Protein AF-A0A537ZAD9-F1 (afdb_monomer_lite)

pLDDT: mean 92.55, std 9.38, range [49.31, 98.88]

Sequence (320 aa):
MKPHVDVLDGSWRGDIEPTDVPGWFASYRVFMEHYADMAQRAHADILVVGTEYESMTRYSLAWRELIADLRARFSGELTYAANRLQEAEPIDFWNALDFVGVDAYMPLAAHDPNPSVAALVHAWYHRGYVHRLQALARRWRRPILFTEIGYYPRDGTAIEPNKVRWDWPLDARPQARAYEAFYEVFSAKPWVAGVYWWDWPANPPAGSSGDYTPRGEPAQRVIEKWNRPPTLTLGVRQRAGVVVLRGVAKRAGACPALVRIRIERSLRSGWQAVSTPSARLRHGRFQLSVRLSSGRYRASAQLTGGCARVRSGAHVFTRH

Radius of gyration: 25.02 Å; chains: 1; bounding box: 62×44×72 Å

Foldseek 3Di:
DEDEDDDPVRDGLLPDDDPDLVVVLVVLLVVQLVVLLVCQVVVPQEYASYANVQVNLVVLVSSLVSLVSSVVRHVHFYEHEHEDLVSLVPRDNCLSGQASEYQHQDQQDAPFQADALVSSLVSCPVVCVLVSQVVSCVVNVHAYEHAEFFFFQFGNRSHGVPDDDPVTDRHNNSRLSNLLSVCVNPVPPPSHPYYDYPDDDPDDDDADPSDRDCVNGNNVVSVCVRPPPWDKAWDWDDDDQKIKIKIFIDDDDPWWWKKWKWKWFQDPVGTDTDDTDIFTDDPRMTMDIDHDDFGKMWMKIWTDTPNDTYIYDIDIDTDD

Structure (mmCIF, N/CA/C/O backbone):
data_AF-A0A537ZAD9-F1
#
_entry.id   AF-A0A537ZAD9-F1
#
loop_
_atom_site.group_PDB
_atom_site.id
_atom_site.type_symbol
_atom_site.label_atom_id
_atom_site.label_alt_id
_atom_site.label_comp_id
_atom_site.label_asym_id
_atom_site.label_entity_id
_atom_site.label_seq_id
_atom_site.pdbx_PDB_ins_code
_atom_site.Cartn_x
_atom_site.Cartn_y
_atom_site.Cartn_z
_atom_site.occupancy
_atom_site.B_iso_or_equiv
_atom_site.auth_seq_id
_atom_site.auth_comp_id
_atom_site.auth_asym_id
_atom_site.auth_atom_id
_atom_site.pdbx_PDB_model_num
ATOM 1 N N . MET A 1 1 ? 0.196 -12.436 -1.009 1.00 95.75 1 MET A N 1
ATOM 2 C CA . MET A 1 1 ? 1.389 -13.070 -1.605 1.00 95.75 1 MET A CA 1
ATOM 3 C C . MET A 1 1 ? 1.836 -12.224 -2.790 1.00 95.75 1 MET A C 1
ATOM 5 O O . MET A 1 1 ? 0.977 -11.801 -3.553 1.00 95.75 1 MET A O 1
ATOM 9 N N . LYS A 1 2 ? 3.135 -11.933 -2.920 1.00 97.50 2 LYS A N 1
ATOM 10 C CA . LYS A 1 2 ? 3.681 -11.087 -3.996 1.00 97.50 2 LYS A CA 1
ATOM 11 C C . LYS A 1 2 ? 4.898 -11.751 -4.654 1.00 97.50 2 LYS A C 1
ATOM 13 O O . LYS A 1 2 ? 6.027 -11.375 -4.341 1.00 97.50 2 LYS A O 1
ATOM 18 N N . PRO A 1 3 ? 4.686 -12.787 -5.482 1.00 97.31 3 PRO A N 1
ATOM 19 C CA . PRO A 1 3 ? 5.768 -13.351 -6.275 1.00 97.31 3 PRO A CA 1
ATOM 20 C C . PRO A 1 3 ? 6.210 -12.322 -7.326 1.00 97.31 3 PRO A C 1
ATOM 22 O O . PRO A 1 3 ? 5.382 -11.637 -7.922 1.00 97.31 3 PRO A O 1
ATOM 25 N N . HIS A 1 4 ? 7.513 -12.191 -7.536 1.00 94.94 4 HIS A N 1
ATOM 26 C CA . HIS A 1 4 ? 8.086 -11.386 -8.612 1.00 94.94 4 HIS A CA 1
ATOM 27 C C . HIS A 1 4 ? 9.430 -11.983 -9.033 1.00 94.94 4 HIS A C 1
ATOM 29 O O . HIS A 1 4 ? 9.908 -12.942 -8.425 1.00 94.94 4 HIS A O 1
ATOM 35 N N . VAL A 1 5 ? 10.000 -11.438 -10.103 1.00 96.31 5 VAL A N 1
ATOM 36 C CA . VAL A 1 5 ? 11.264 -11.890 -10.685 1.00 96.31 5 VAL A CA 1
ATOM 37 C C . VAL A 1 5 ? 12.217 -10.710 -10.767 1.00 96.31 5 VAL A C 1
ATOM 39 O O . VAL A 1 5 ? 11.785 -9.595 -11.063 1.00 96.31 5 VAL A O 1
ATOM 42 N N . ASP A 1 6 ? 13.491 -10.981 -10.515 1.00 95.75 6 ASP A N 1
ATOM 43 C CA . ASP A 1 6 ? 14.601 -10.063 -10.751 1.00 95.75 6 ASP A CA 1
ATOM 44 C C . ASP A 1 6 ? 15.519 -10.645 -11.825 1.00 95.75 6 ASP A C 1
ATOM 46 O O . ASP A 1 6 ? 15.552 -11.861 -12.048 1.00 95.75 6 ASP A O 1
ATOM 50 N N . VAL A 1 7 ? 16.244 -9.767 -12.515 1.00 95.75 7 VAL A N 1
ATOM 51 C CA . VAL A 1 7 ? 17.134 -10.154 -13.609 1.00 95.75 7 VAL A CA 1
ATOM 52 C C . VAL A 1 7 ? 18.491 -10.561 -13.038 1.00 95.75 7 VAL A C 1
ATOM 54 O O . VAL A 1 7 ? 19.047 -9.887 -12.172 1.00 95.75 7 VAL A O 1
ATOM 57 N N . LEU A 1 8 ? 19.037 -11.686 -13.510 1.00 94.88 8 LEU A N 1
ATOM 58 C CA . LEU A 1 8 ? 20.269 -12.274 -12.965 1.00 94.88 8 LEU A CA 1
ATOM 59 C C . LEU A 1 8 ? 21.507 -11.380 -13.119 1.00 94.88 8 LEU A C 1
ATOM 61 O O . LEU A 1 8 ? 22.451 -11.513 -12.345 1.00 94.88 8 LEU A O 1
ATOM 65 N N . ASP A 1 9 ? 21.513 -10.488 -14.108 1.00 94.25 9 ASP A N 1
ATOM 66 C CA . ASP A 1 9 ? 22.596 -9.528 -14.335 1.00 94.25 9 ASP A CA 1
ATOM 67 C C . ASP A 1 9 ? 22.501 -8.281 -13.436 1.00 94.25 9 ASP A C 1
ATOM 69 O O . ASP A 1 9 ? 23.378 -7.419 -13.480 1.00 94.25 9 ASP A O 1
ATOM 73 N N . GLY A 1 10 ? 21.460 -8.193 -12.601 1.00 93.31 10 GLY A N 1
ATOM 74 C CA . GLY A 1 10 ? 21.217 -7.071 -11.703 1.00 93.31 10 GLY A CA 1
ATOM 75 C C . GLY A 1 10 ? 20.559 -5.861 -12.365 1.00 93.31 10 GLY A C 1
ATOM 76 O O . GLY A 1 10 ? 20.390 -4.841 -11.694 1.00 93.31 10 GLY A O 1
ATOM 77 N N . SER A 1 11 ? 20.175 -5.943 -13.644 1.00 95.38 11 SER A N 1
ATOM 78 C CA . SER A 1 11 ? 19.324 -4.925 -14.262 1.00 95.38 11 SER A CA 1
ATOM 79 C C . SER A 1 11 ? 17.961 -4.859 -13.565 1.00 95.38 11 SER A C 1
ATOM 81 O O . SER A 1 11 ? 17.461 -5.838 -12.997 1.00 95.38 11 SER A O 1
ATOM 83 N N . TRP A 1 12 ? 17.368 -3.666 -13.550 1.00 94.81 12 TRP A N 1
ATOM 84 C CA . TRP A 1 12 ? 16.084 -3.470 -12.893 1.00 94.81 12 TRP A CA 1
ATOM 85 C C . TRP A 1 12 ? 14.976 -4.166 -13.684 1.00 94.81 12 TRP A C 1
ATOM 87 O O . TRP A 1 12 ? 14.896 -4.056 -14.905 1.00 94.81 12 TRP A O 1
ATOM 97 N N . ARG A 1 13 ? 14.077 -4.856 -12.976 1.00 96.31 13 ARG A N 1
ATOM 98 C CA . ARG A 1 13 ? 12.971 -5.613 -13.581 1.00 96.31 13 ARG A CA 1
ATOM 99 C C . ARG A 1 13 ? 12.033 -4.767 -14.457 1.00 96.31 13 ARG A C 1
ATOM 101 O O . ARG A 1 13 ? 11.367 -5.316 -15.331 1.00 96.31 13 ARG A O 1
ATOM 108 N N . GLY A 1 14 ? 11.986 -3.449 -14.248 1.00 96.75 14 GLY A N 1
ATOM 109 C CA . GLY A 1 14 ? 11.218 -2.533 -15.095 1.00 96.75 14 GLY A CA 1
ATOM 110 C C . GLY A 1 14 ? 11.754 -2.407 -16.515 1.00 96.75 14 GLY A C 1
ATOM 111 O O . GLY A 1 14 ? 10.978 -2.130 -17.430 1.00 96.75 14 GLY A O 1
ATOM 112 N N . ASP A 1 15 ? 13.028 -2.735 -16.726 1.00 97.12 15 ASP A N 1
ATOM 113 C CA . ASP A 1 15 ? 13.704 -2.687 -18.023 1.00 97.12 15 ASP A CA 1
ATOM 114 C C . ASP A 1 15 ? 13.691 -4.044 -18.760 1.00 97.12 15 ASP A C 1
ATOM 116 O O . ASP A 1 15 ? 14.368 -4.202 -19.776 1.00 97.12 15 ASP A O 1
ATOM 120 N N . ILE A 1 16 ? 12.934 -5.039 -18.271 1.00 97.12 16 ILE A N 1
ATOM 121 C CA . ILE A 1 16 ? 12.818 -6.359 -18.914 1.00 97.12 16 ILE A CA 1
ATOM 122 C C . ILE A 1 16 ? 12.273 -6.220 -20.343 1.00 97.12 16 ILE A C 1
ATOM 124 O O . ILE A 1 16 ? 11.096 -5.961 -20.560 1.00 97.12 16 ILE A O 1
ATOM 128 N N . GLU A 1 17 ? 13.120 -6.494 -21.330 1.00 96.19 17 GLU A N 1
ATOM 129 C CA . GLU A 1 17 ? 12.774 -6.405 -22.750 1.00 96.19 17 GLU A CA 1
ATOM 130 C C . GLU A 1 17 ? 13.168 -7.715 -23.464 1.00 96.19 17 GLU A C 1
ATOM 132 O O . GLU A 1 17 ? 14.274 -7.836 -23.998 1.00 96.19 17 GLU A O 1
ATOM 137 N N . PRO A 1 18 ? 12.311 -8.755 -23.420 1.00 95.94 18 PRO A N 1
ATOM 138 C CA . PRO A 1 18 ? 12.620 -10.053 -24.004 1.00 95.94 18 PRO A CA 1
ATOM 139 C C . PRO A 1 18 ? 12.539 -10.004 -25.534 1.00 95.94 18 PRO A C 1
ATOM 141 O O . PRO A 1 18 ? 11.634 -9.403 -26.108 1.00 95.94 18 PRO A O 1
ATOM 144 N N . THR A 1 19 ? 13.437 -10.722 -26.209 1.00 96.69 19 THR A N 1
ATOM 145 C CA . THR A 1 19 ? 13.398 -10.879 -27.674 1.00 96.69 19 THR A CA 1
ATOM 146 C C . THR A 1 19 ? 12.200 -11.707 -28.153 1.00 96.69 19 THR A C 1
ATOM 148 O O . THR A 1 19 ? 11.712 -11.492 -29.260 1.00 96.69 19 THR A O 1
ATOM 151 N N . ASP A 1 20 ? 11.707 -12.625 -27.316 1.00 97.94 20 ASP A N 1
ATOM 152 C CA . ASP A 1 20 ? 10.490 -13.417 -27.522 1.00 97.94 20 ASP A CA 1
ATOM 153 C C . ASP A 1 20 ? 9.475 -13.113 -26.409 1.00 97.94 20 ASP A C 1
ATOM 155 O O . ASP A 1 20 ? 9.461 -13.739 -25.346 1.00 97.94 20 ASP A O 1
ATOM 159 N N . VAL A 1 21 ? 8.634 -12.104 -26.643 1.00 98.19 21 VAL A N 1
ATOM 160 C CA . VAL A 1 21 ? 7.598 -11.672 -25.693 1.00 98.19 21 VAL A CA 1
ATOM 161 C C . VAL A 1 21 ? 6.556 -12.773 -25.432 1.00 98.19 21 VAL A C 1
ATOM 163 O O . VAL A 1 21 ? 6.263 -13.020 -24.258 1.00 98.19 21 VAL A O 1
ATOM 166 N N . PRO A 1 22 ? 5.996 -13.469 -26.448 1.00 98.38 22 PRO A N 1
ATOM 167 C CA . PRO A 1 22 ? 5.120 -14.617 -26.205 1.00 98.38 22 PRO A CA 1
ATOM 168 C C . PRO A 1 22 ? 5.774 -15.711 -25.354 1.00 98.38 22 PRO A C 1
ATOM 170 O O . PRO A 1 22 ? 5.153 -16.185 -24.401 1.00 98.38 22 PRO A O 1
ATOM 173 N N . GLY A 1 23 ? 7.026 -16.078 -25.648 1.00 98.56 23 GLY A N 1
ATOM 174 C CA . GLY A 1 23 ? 7.775 -17.062 -24.863 1.00 98.56 23 GLY A CA 1
ATOM 175 C C . GLY A 1 23 ? 7.994 -16.620 -23.416 1.00 98.56 23 GLY A C 1
ATOM 176 O O . GLY A 1 23 ? 7.823 -17.416 -22.487 1.00 98.56 23 GLY A O 1
ATOM 177 N N . TRP A 1 24 ? 8.279 -15.333 -23.200 1.00 98.31 24 TRP A N 1
ATOM 178 C CA . TRP A 1 24 ? 8.382 -14.760 -21.859 1.00 98.31 24 TRP A CA 1
ATOM 179 C C . TRP A 1 24 ? 7.066 -14.885 -21.084 1.00 98.31 24 TRP A C 1
ATOM 181 O O . TRP A 1 24 ? 7.068 -15.406 -19.969 1.00 98.31 24 TRP A O 1
ATOM 191 N N . PHE A 1 25 ? 5.930 -14.491 -21.675 1.00 98.62 25 PHE A N 1
ATOM 192 C CA . PHE A 1 25 ? 4.623 -14.601 -21.012 1.00 98.62 25 PHE A CA 1
ATOM 193 C C . PHE A 1 25 ? 4.203 -16.053 -20.776 1.00 98.62 25 PHE A C 1
ATOM 195 O O . PHE A 1 25 ? 3.589 -16.337 -19.750 1.00 98.62 25 PHE A O 1
ATOM 202 N N . ALA A 1 26 ? 4.546 -16.982 -21.673 1.00 98.62 26 ALA A N 1
ATOM 203 C CA . ALA A 1 26 ? 4.294 -18.407 -21.465 1.00 98.62 26 ALA A CA 1
ATOM 204 C C . ALA A 1 26 ? 5.053 -18.938 -20.237 1.00 98.62 26 ALA A C 1
ATOM 206 O O . ALA A 1 26 ? 4.465 -19.604 -19.385 1.00 98.62 26 ALA A O 1
ATOM 207 N N . SER A 1 27 ? 6.333 -18.580 -20.099 1.00 98.50 27 SER A N 1
ATOM 208 C CA . SER A 1 27 ? 7.143 -18.927 -18.925 1.00 98.50 27 SER A CA 1
ATOM 209 C C . SER A 1 27 ? 6.615 -18.261 -17.646 1.00 98.50 27 SER A C 1
ATOM 211 O O . SER A 1 27 ? 6.416 -18.918 -16.620 1.00 98.50 27 SER A O 1
ATOM 213 N N . TYR A 1 28 ? 6.297 -16.965 -17.721 1.00 98.62 28 TYR A N 1
ATOM 214 C CA . TYR A 1 28 ? 5.767 -16.199 -16.594 1.00 98.62 28 TYR A CA 1
ATOM 215 C C . TYR A 1 28 ? 4.397 -16.714 -16.126 1.00 98.62 28 TYR A C 1
ATOM 217 O O . TYR A 1 28 ? 4.135 -16.762 -14.924 1.00 98.62 28 TYR A O 1
ATOM 225 N N . ARG A 1 29 ? 3.546 -17.183 -17.049 1.00 98.62 29 ARG A N 1
ATOM 226 C CA . ARG A 1 29 ? 2.268 -17.833 -16.727 1.00 98.62 29 ARG A CA 1
ATOM 227 C C . ARG A 1 29 ? 2.477 -19.079 -15.874 1.00 98.62 29 ARG A C 1
ATOM 229 O O . ARG A 1 29 ? 1.865 -19.177 -14.818 1.00 98.62 29 ARG A O 1
ATOM 236 N N . VAL A 1 30 ? 3.380 -19.981 -16.267 1.00 98.62 30 VAL A N 1
ATOM 237 C CA . VAL A 1 30 ? 3.686 -21.198 -15.488 1.00 98.62 30 VAL A CA 1
ATOM 238 C C . VAL A 1 30 ? 4.161 -20.847 -14.074 1.00 98.62 30 VAL A C 1
ATOM 240 O O . VAL A 1 30 ? 3.704 -21.442 -13.095 1.00 98.62 30 VAL A O 1
ATOM 243 N N . PHE A 1 31 ? 5.037 -19.846 -13.951 1.00 98.69 31 PHE A N 1
ATOM 244 C CA . PHE A 1 31 ? 5.486 -19.324 -12.659 1.00 98.69 31 PHE A CA 1
ATOM 245 C C . PHE A 1 31 ? 4.313 -18.805 -11.815 1.00 98.69 31 PHE A C 1
ATOM 247 O O . PHE A 1 31 ? 4.137 -19.218 -10.667 1.00 98.69 31 PHE A O 1
ATOM 254 N N . MET A 1 32 ? 3.474 -17.939 -12.380 1.00 98.81 32 MET A N 1
ATOM 255 C CA . MET A 1 32 ? 2.366 -17.326 -11.650 1.00 98.81 32 MET A CA 1
ATOM 256 C C . MET A 1 32 ? 1.269 -18.323 -11.273 1.00 98.81 32 MET A C 1
ATOM 258 O O . MET A 1 32 ? 0.726 -18.230 -10.174 1.00 98.81 32 MET A O 1
ATOM 262 N N . GLU A 1 33 ? 0.971 -19.303 -12.124 1.00 98.62 33 GLU A N 1
ATOM 263 C CA . GLU A 1 33 ? 0.009 -20.369 -11.833 1.00 98.62 33 GLU A CA 1
ATOM 264 C C . GLU A 1 33 ? 0.431 -21.211 -10.624 1.00 98.62 33 GLU A C 1
ATOM 266 O O . GLU A 1 33 ? -0.393 -21.499 -9.752 1.00 98.62 33 GLU A O 1
ATOM 271 N N . HIS A 1 34 ? 1.723 -21.538 -10.514 1.00 98.56 34 HIS A N 1
ATOM 272 C CA . HIS A 1 34 ? 2.259 -22.227 -9.341 1.00 98.56 34 HIS A CA 1
ATOM 273 C C . HIS A 1 34 ? 2.001 -21.435 -8.048 1.00 98.56 34 HIS A C 1
ATOM 275 O O . HIS A 1 34 ? 1.543 -21.995 -7.043 1.00 98.56 34 HIS A O 1
ATOM 281 N N . TYR A 1 35 ? 2.266 -20.124 -8.067 1.00 98.75 35 TYR A N 1
ATOM 282 C CA . TYR A 1 35 ? 2.035 -19.260 -6.908 1.00 98.75 35 TYR A CA 1
ATOM 283 C C . TYR A 1 35 ? 0.555 -18.973 -6.653 1.00 98.75 35 TYR A C 1
ATOM 285 O O . TYR A 1 35 ? 0.186 -18.800 -5.495 1.00 98.75 35 TYR A O 1
ATOM 293 N N . ALA A 1 36 ? -0.307 -18.987 -7.670 1.00 98.75 36 ALA A N 1
ATOM 294 C CA . ALA A 1 36 ? -1.753 -18.914 -7.480 1.00 98.75 36 ALA A CA 1
ATOM 295 C C . ALA A 1 36 ? -2.281 -20.142 -6.733 1.00 98.75 36 ALA A C 1
ATOM 297 O O . ALA A 1 36 ? -2.984 -19.992 -5.732 1.00 98.75 36 ALA A O 1
ATOM 298 N N . ASP A 1 37 ? -1.861 -21.347 -7.127 1.00 98.62 37 ASP A N 1
ATOM 299 C CA . ASP A 1 37 ? -2.240 -22.569 -6.414 1.00 98.62 37 ASP A CA 1
ATOM 300 C C . ASP A 1 37 ? -1.706 -22.561 -4.972 1.00 98.62 37 ASP A C 1
ATOM 302 O O . ASP A 1 37 ? -2.373 -23.015 -4.038 1.00 98.62 37 ASP A O 1
ATOM 306 N N . MET A 1 38 ? -0.492 -22.038 -4.764 1.00 98.62 38 MET A N 1
ATOM 307 C CA . MET A 1 38 ? 0.081 -21.884 -3.427 1.00 98.62 38 MET A CA 1
ATOM 308 C C . MET A 1 38 ? -0.690 -20.859 -2.590 1.00 98.62 38 MET A C 1
ATOM 310 O O . MET A 1 38 ? -1.005 -21.146 -1.436 1.00 98.62 38 MET A O 1
ATOM 314 N N . ALA A 1 39 ? -1.024 -19.698 -3.157 1.00 98.56 39 ALA A N 1
ATOM 315 C CA . ALA A 1 39 ? -1.819 -18.661 -2.510 1.00 98.56 39 ALA A CA 1
ATOM 316 C C . ALA A 1 39 ? -3.198 -19.195 -2.104 1.00 98.56 39 ALA A C 1
ATOM 318 O O . ALA A 1 39 ? -3.637 -18.948 -0.981 1.00 98.56 39 ALA A O 1
ATOM 319 N N . GLN A 1 40 ? -3.830 -19.997 -2.966 1.00 98.44 40 GLN A N 1
ATOM 320 C CA . GLN A 1 40 ? -5.102 -20.653 -2.677 1.00 98.44 40 GLN A CA 1
ATOM 321 C C . GLN A 1 40 ? -4.986 -21.618 -1.491 1.00 98.44 40 GLN A C 1
ATOM 323 O O . GLN A 1 40 ? -5.772 -21.531 -0.547 1.00 98.44 40 GLN A O 1
ATOM 328 N N . ARG A 1 41 ? -3.991 -22.517 -1.506 1.00 98.44 41 ARG A N 1
ATOM 329 C CA . ARG A 1 41 ? -3.756 -23.475 -0.408 1.00 98.44 41 ARG A CA 1
ATOM 330 C C . ARG A 1 41 ? -3.386 -22.793 0.907 1.00 98.44 41 ARG A C 1
ATOM 332 O O . ARG A 1 41 ? -3.740 -23.288 1.969 1.00 98.44 41 ARG A O 1
ATOM 339 N N . ALA A 1 42 ? -2.666 -21.677 0.834 1.00 98.00 42 ALA A N 1
ATOM 340 C CA . ALA A 1 42 ? -2.261 -20.892 1.994 1.00 98.00 42 ALA A CA 1
ATOM 341 C C . ALA A 1 42 ? -3.359 -19.940 2.496 1.00 98.00 42 ALA A C 1
ATOM 343 O O . ALA A 1 42 ? -3.126 -19.233 3.474 1.00 98.00 42 ALA A O 1
ATOM 344 N N . HIS A 1 43 ? -4.526 -19.902 1.838 1.00 97.25 43 HIS A N 1
ATOM 345 C CA . HIS A 1 43 ? -5.607 -18.958 2.128 1.00 97.25 43 HIS A CA 1
ATOM 346 C C . HIS A 1 43 ? -5.130 -17.499 2.147 1.00 97.25 43 HIS A C 1
ATOM 348 O O . HIS A 1 43 ? -5.515 -16.721 3.016 1.00 97.25 43 HIS A O 1
ATOM 354 N N . ALA A 1 44 ? -4.251 -17.132 1.212 1.00 97.75 44 ALA A N 1
ATOM 355 C CA . ALA A 1 44 ? -3.847 -15.743 1.059 1.00 97.75 44 ALA A CA 1
ATOM 356 C C . ALA A 1 44 ? -5.062 -14.889 0.666 1.00 97.75 44 ALA A C 1
ATOM 358 O O . ALA A 1 44 ? -5.866 -15.309 -0.162 1.00 97.75 44 ALA A O 1
ATOM 359 N N . ASP A 1 45 ? -5.164 -13.680 1.217 1.00 97.44 45 ASP A N 1
ATOM 360 C CA . ASP A 1 45 ? -6.252 -12.759 0.863 1.00 97.44 45 ASP A CA 1
ATOM 361 C C . ASP A 1 45 ? -6.034 -12.125 -0.519 1.00 97.44 45 ASP A C 1
ATOM 363 O O . ASP A 1 45 ? -6.968 -11.994 -1.305 1.00 97.44 45 ASP A O 1
ATOM 367 N N . ILE A 1 46 ? -4.781 -11.759 -0.823 1.00 98.44 46 ILE A N 1
ATOM 368 C CA . ILE A 1 46 ? -4.398 -11.026 -2.037 1.00 98.44 46 ILE A CA 1
ATOM 369 C C . ILE A 1 46 ? -3.223 -11.721 -2.730 1.00 98.44 46 ILE A C 1
ATOM 371 O O . ILE A 1 46 ? -2.247 -12.096 -2.068 1.00 98.44 46 ILE A O 1
ATOM 375 N N . LEU A 1 47 ? -3.270 -11.824 -4.058 1.00 98.81 47 LEU A N 1
ATOM 376 C CA . LEU A 1 47 ? -2.148 -12.188 -4.924 1.00 98.81 47 LEU A CA 1
ATOM 377 C C . LEU A 1 47 ? -1.793 -11.012 -5.846 1.00 98.81 47 LEU A C 1
ATOM 379 O O . LEU A 1 47 ? -2.645 -10.464 -6.544 1.00 98.81 47 LEU A O 1
ATOM 383 N N . VAL A 1 48 ? -0.520 -10.624 -5.851 1.00 98.81 48 VAL A N 1
ATOM 384 C CA . VAL A 1 48 ? 0.007 -9.607 -6.768 1.00 98.81 48 VAL A CA 1
ATOM 385 C C . VAL A 1 48 ? 0.499 -10.302 -8.037 1.00 98.81 48 VAL A C 1
ATOM 387 O O . VAL A 1 48 ? 1.357 -11.177 -7.953 1.00 98.81 48 VAL A O 1
ATOM 390 N N . VAL A 1 49 ? -0.056 -9.937 -9.192 1.00 98.69 49 VAL A N 1
ATOM 391 C CA . VAL A 1 49 ? 0.166 -10.625 -10.475 1.00 98.69 49 VAL A CA 1
ATOM 392 C C . VAL A 1 49 ? 1.438 -10.189 -11.197 1.00 98.69 49 VAL A C 1
ATOM 394 O O . VAL A 1 49 ? 1.855 -10.866 -12.123 1.00 98.69 49 VAL A O 1
ATOM 397 N N . GLY A 1 50 ? 2.025 -9.063 -10.794 1.00 98.50 50 GLY A N 1
ATOM 398 C CA . GLY A 1 50 ? 3.275 -8.522 -11.316 1.00 98.50 50 GLY A CA 1
ATOM 399 C C . GLY A 1 50 ? 3.707 -7.292 -10.521 1.00 98.50 50 GLY A C 1
ATOM 400 O O . GLY A 1 50 ? 2.872 -6.673 -9.857 1.00 98.50 50 GLY A O 1
ATOM 401 N N . THR A 1 51 ? 5.006 -6.995 -10.519 1.00 98.31 51 THR A N 1
ATOM 402 C CA . THR A 1 51 ? 5.608 -5.924 -9.706 1.00 98.31 51 THR A CA 1
ATOM 403 C C . THR A 1 51 ? 6.638 -5.178 -10.549 1.00 98.31 51 THR A C 1
ATOM 405 O O . THR A 1 51 ? 7.639 -5.775 -10.929 1.00 98.31 51 THR A O 1
ATOM 408 N N . GLU A 1 52 ? 6.374 -3.904 -10.839 1.00 97.94 52 GLU A N 1
ATOM 409 C CA . GLU A 1 52 ? 7.262 -2.953 -11.526 1.00 97.94 52 GLU A CA 1
ATOM 410 C C . GLU A 1 52 ? 7.801 -3.392 -12.898 1.00 97.94 52 GLU A C 1
ATOM 412 O O . GLU A 1 52 ? 8.912 -3.024 -13.267 1.00 97.94 52 GLU A O 1
ATOM 417 N N . TYR A 1 53 ? 7.062 -4.177 -13.682 1.00 98.00 53 TYR A N 1
ATOM 418 C CA . TYR A 1 53 ? 7.481 -4.560 -15.035 1.00 98.00 53 TYR A CA 1
ATOM 419 C C . TYR A 1 53 ? 7.138 -3.474 -16.062 1.00 98.00 53 TYR A C 1
ATOM 421 O O . TYR A 1 53 ? 6.424 -3.744 -17.030 1.00 98.00 53 TYR A O 1
ATOM 429 N N . GLU A 1 54 ? 7.623 -2.245 -15.843 1.00 97.75 54 GLU A N 1
ATOM 430 C CA . GLU A 1 54 ? 7.225 -1.039 -16.587 1.00 97.75 54 GLU A CA 1
ATOM 431 C C . GLU A 1 54 ? 7.154 -1.259 -18.102 1.00 97.75 54 GLU A C 1
ATOM 433 O O . GLU A 1 54 ? 6.101 -1.061 -18.716 1.00 97.75 54 GLU A O 1
ATOM 438 N N . SER A 1 55 ? 8.244 -1.737 -18.698 1.00 97.75 55 SER A N 1
ATOM 439 C CA . SER A 1 55 ? 8.346 -2.039 -20.131 1.00 97.75 55 SER A CA 1
ATOM 440 C C . SER A 1 55 ? 7.333 -3.086 -20.611 1.00 97.75 55 SER A C 1
ATOM 442 O O . SER A 1 55 ? 6.838 -2.985 -21.736 1.00 97.75 55 SER A O 1
ATOM 444 N N . MET A 1 56 ? 6.958 -4.048 -19.768 1.00 98.25 56 MET A N 1
ATOM 445 C CA . MET A 1 56 ? 6.061 -5.155 -20.106 1.00 98.25 56 MET A CA 1
ATOM 446 C C . MET A 1 56 ? 4.575 -4.830 -19.913 1.00 98.25 56 MET A C 1
ATOM 448 O O . MET A 1 56 ? 3.719 -5.558 -20.423 1.00 98.25 56 MET A O 1
ATOM 452 N N . THR A 1 57 ? 4.220 -3.742 -19.221 1.00 97.94 57 THR A N 1
ATOM 453 C CA . THR A 1 57 ? 2.807 -3.357 -19.001 1.00 97.94 57 THR A CA 1
ATOM 454 C C . THR A 1 57 ? 2.043 -3.048 -20.287 1.00 97.94 57 THR A C 1
ATOM 456 O O . THR A 1 57 ? 0.823 -3.209 -20.342 1.00 97.94 57 THR A O 1
ATOM 459 N N . ARG A 1 58 ? 2.752 -2.668 -21.357 1.00 97.38 58 ARG A N 1
ATOM 460 C CA . ARG A 1 58 ? 2.169 -2.372 -22.675 1.00 97.38 58 ARG A CA 1
ATOM 461 C C . ARG A 1 58 ? 1.483 -3.575 -23.334 1.00 97.38 58 ARG A C 1
ATOM 463 O O . ARG A 1 58 ? 0.603 -3.392 -24.173 1.00 97.38 58 ARG A O 1
ATOM 470 N N . TYR A 1 59 ? 1.835 -4.802 -22.947 1.00 98.31 59 TYR A N 1
ATOM 471 C CA . TYR A 1 59 ? 1.246 -6.036 -23.481 1.00 98.31 59 TYR A CA 1
ATOM 472 C C . TYR A 1 59 ? -0.078 -6.386 -22.782 1.00 98.31 59 TYR A C 1
ATOM 474 O O . TYR A 1 59 ? -0.241 -7.462 -22.207 1.00 98.31 59 TYR A O 1
ATOM 482 N N . SER A 1 60 ? -1.042 -5.461 -22.829 1.00 98.06 60 SER A N 1
ATOM 483 C CA . SER A 1 60 ? -2.315 -5.538 -22.092 1.00 98.06 60 SER A CA 1
ATOM 484 C C . SER A 1 60 ? -3.081 -6.845 -22.303 1.00 98.06 60 SER A C 1
ATOM 486 O O . SER A 1 60 ? -3.604 -7.416 -21.348 1.00 98.06 60 SER A O 1
ATOM 488 N N . LEU A 1 61 ? -3.132 -7.350 -23.542 1.00 98.50 61 LEU A N 1
ATOM 489 C CA . LEU A 1 61 ? -3.838 -8.595 -23.850 1.00 98.50 61 LEU A CA 1
ATOM 490 C C . LEU A 1 61 ? -3.235 -9.785 -23.088 1.00 98.50 61 LEU A C 1
ATOM 492 O O . LEU A 1 61 ? -3.970 -10.508 -22.423 1.00 98.50 61 LEU A O 1
ATOM 496 N N . ALA A 1 62 ? -1.907 -9.925 -23.107 1.00 98.62 62 ALA A N 1
ATOM 497 C CA . ALA A 1 62 ? -1.211 -11.005 -22.413 1.00 98.62 62 ALA A CA 1
ATOM 498 C C . ALA A 1 62 ? -1.415 -10.926 -20.890 1.00 98.62 62 ALA A C 1
ATOM 500 O O . ALA A 1 62 ? -1.677 -11.941 -20.243 1.00 98.62 62 ALA A O 1
ATOM 501 N N . TRP A 1 63 ? -1.399 -9.715 -20.320 1.00 98.81 63 TRP A N 1
ATOM 502 C CA . TRP A 1 63 ? -1.740 -9.501 -18.910 1.00 98.81 63 TRP A CA 1
ATOM 503 C C . TRP A 1 63 ? -3.177 -9.907 -18.585 1.00 98.81 63 TRP A C 1
ATOM 505 O O . TRP A 1 63 ? -3.412 -10.567 -17.576 1.00 98.81 63 TRP A O 1
ATOM 515 N N . ARG A 1 64 ? -4.151 -9.557 -19.429 1.00 98.88 64 ARG A N 1
ATOM 516 C CA . ARG A 1 64 ? -5.560 -9.937 -19.225 1.00 98.88 64 ARG A CA 1
ATOM 517 C C . ARG A 1 64 ? -5.761 -11.446 -19.293 1.00 98.88 64 ARG A C 1
ATOM 519 O O . ARG A 1 64 ? -6.487 -11.982 -18.461 1.00 98.88 64 ARG A O 1
ATOM 526 N N . GLU A 1 65 ? -5.116 -12.114 -20.243 1.00 98.75 65 GLU A N 1
ATOM 527 C CA . GLU A 1 65 ? -5.140 -13.574 -20.354 1.00 98.75 65 GLU A CA 1
ATOM 528 C C . GLU A 1 65 ? -4.490 -14.240 -19.140 1.00 98.75 65 GLU A C 1
ATOM 530 O O . GLU A 1 65 ? -5.005 -15.232 -18.636 1.00 98.75 65 GLU A O 1
ATOM 535 N N . LEU A 1 66 ? -3.374 -13.703 -18.639 1.00 98.81 66 LEU A N 1
ATOM 536 C CA . LEU A 1 66 ? -2.766 -14.178 -17.397 1.00 98.81 66 LEU A CA 1
ATOM 537 C C . LEU A 1 66 ? -3.723 -14.006 -16.214 1.00 98.81 66 LEU A C 1
ATOM 539 O O . LEU A 1 66 ? -3.981 -14.954 -15.482 1.00 98.81 66 LEU A O 1
ATOM 543 N N . ILE A 1 67 ? -4.291 -12.812 -16.037 1.00 98.88 67 ILE A N 1
ATOM 544 C CA . ILE A 1 67 ? -5.216 -12.518 -14.936 1.00 98.88 67 ILE A CA 1
ATOM 545 C C . ILE A 1 67 ? -6.441 -13.444 -14.982 1.00 98.88 67 ILE A C 1
ATOM 547 O O . ILE A 1 67 ? -6.878 -13.913 -13.931 1.00 98.88 67 ILE A O 1
ATOM 551 N N . ALA A 1 68 ? -6.980 -13.732 -16.170 1.00 98.81 68 ALA A N 1
ATOM 552 C CA . ALA A 1 68 ? -8.099 -14.658 -16.337 1.00 98.81 68 ALA A CA 1
ATOM 553 C C . ALA A 1 68 ? -7.756 -16.077 -15.850 1.00 98.81 68 ALA A C 1
ATOM 555 O O . ALA A 1 68 ? -8.523 -16.654 -15.077 1.00 98.81 68 ALA A O 1
ATOM 556 N N . ASP A 1 69 ? -6.583 -16.597 -16.215 1.00 98.62 69 ASP A N 1
ATOM 557 C CA . ASP A 1 69 ? -6.127 -17.920 -15.772 1.00 98.62 69 ASP A CA 1
ATOM 558 C C . ASP A 1 69 ? -5.882 -17.961 -14.258 1.00 98.62 69 ASP A C 1
ATOM 560 O O . ASP A 1 69 ? -6.279 -18.911 -13.579 1.00 98.62 69 ASP A O 1
ATOM 564 N N . LEU A 1 70 ? -5.307 -16.897 -13.687 1.00 98.81 70 LEU A N 1
ATOM 565 C CA . LEU A 1 70 ? -5.097 -16.807 -12.239 1.00 98.81 70 LEU A CA 1
ATOM 566 C C . LEU A 1 70 ? -6.424 -16.764 -11.467 1.00 98.81 70 LEU A C 1
ATOM 568 O O . LEU A 1 70 ? -6.523 -17.386 -10.410 1.00 98.81 70 LEU A O 1
ATOM 572 N N . ARG A 1 71 ? -7.470 -16.109 -11.992 1.00 98.69 71 ARG A N 1
ATOM 573 C CA . ARG A 1 71 ? -8.817 -16.114 -11.382 1.00 98.69 71 ARG A CA 1
ATOM 574 C C . ARG A 1 71 ? -9.458 -17.497 -11.349 1.00 98.69 71 ARG A C 1
ATOM 576 O O . ARG A 1 71 ? -10.242 -17.768 -10.444 1.00 98.69 71 ARG A O 1
ATOM 583 N N . ALA A 1 72 ? -9.143 -18.369 -12.306 1.00 98.06 72 ALA A N 1
ATOM 584 C CA . ALA A 1 72 ? -9.639 -19.745 -12.302 1.00 98.06 72 ALA A CA 1
ATOM 585 C C . ALA A 1 72 ? -8.984 -20.605 -11.203 1.00 98.06 72 ALA A C 1
ATOM 587 O O . ALA A 1 72 ? -9.555 -21.612 -10.787 1.00 98.06 72 ALA A O 1
ATOM 588 N N . ARG A 1 73 ? -7.799 -20.204 -10.725 1.00 98.38 73 ARG A N 1
ATOM 589 C CA . ARG A 1 73 ? -6.976 -20.950 -9.758 1.00 98.38 73 ARG A CA 1
ATOM 590 C C . ARG A 1 73 ? -7.012 -20.379 -8.339 1.00 98.38 73 ARG A C 1
ATOM 592 O O . ARG A 1 73 ? -6.850 -21.126 -7.376 1.00 98.38 73 ARG A O 1
ATOM 599 N N . PHE A 1 74 ? -7.227 -19.073 -8.199 1.00 98.69 74 PHE A N 1
ATOM 600 C CA . PHE A 1 74 ? -7.203 -18.364 -6.923 1.00 98.69 74 PHE A CA 1
ATOM 601 C C . PHE A 1 74 ? -8.474 -17.532 -6.722 1.00 98.69 74 PHE A C 1
ATOM 603 O O . PHE A 1 74 ? -8.790 -16.645 -7.513 1.00 98.69 74 PHE A O 1
ATOM 610 N N . SER A 1 75 ? -9.193 -17.807 -5.631 1.00 98.19 75 SER A N 1
ATOM 611 C CA . SER A 1 75 ? -10.472 -17.165 -5.306 1.00 98.19 75 SER A CA 1
ATOM 612 C C . SER A 1 75 ? -10.342 -15.846 -4.537 1.00 98.19 75 SER A C 1
ATOM 614 O O . SER A 1 75 ? -11.359 -15.207 -4.270 1.00 98.19 75 SER A O 1
ATOM 616 N N . GLY A 1 76 ? -9.131 -15.479 -4.108 1.00 98.12 76 GLY A N 1
ATOM 617 C CA . GLY A 1 76 ? -8.872 -14.215 -3.421 1.00 98.12 76 GLY A CA 1
ATOM 618 C C . GLY A 1 76 ? -8.759 -13.027 -4.379 1.00 98.12 76 GLY A C 1
ATOM 619 O O . GLY A 1 76 ? -9.069 -13.110 -5.572 1.00 98.12 76 GLY A O 1
ATOM 620 N N . GLU A 1 77 ? -8.312 -11.899 -3.839 1.00 98.69 77 GLU A N 1
ATOM 621 C CA . GLU A 1 77 ? -8.217 -10.651 -4.587 1.00 98.69 77 GLU A CA 1
ATOM 622 C C . GLU A 1 77 ? -6.921 -10.577 -5.409 1.00 98.69 77 GLU A C 1
ATOM 624 O O . GLU A 1 77 ? -5.854 -11.013 -4.972 1.00 98.69 77 GLU A O 1
ATOM 629 N N . LEU A 1 78 ? -6.995 -9.998 -6.605 1.00 98.88 78 LEU A N 1
ATOM 630 C CA . LEU A 1 78 ? -5.851 -9.799 -7.493 1.00 98.88 78 LEU A CA 1
ATOM 631 C C . LEU A 1 78 ? -5.503 -8.316 -7.624 1.00 98.88 78 LEU A C 1
ATOM 633 O O . LEU A 1 78 ? -6.379 -7.463 -7.770 1.00 98.88 78 LEU A O 1
ATOM 637 N N . THR A 1 79 ? -4.209 -8.011 -7.657 1.00 98.88 79 THR A N 1
ATOM 638 C CA . THR A 1 79 ? -3.690 -6.673 -7.985 1.00 98.88 79 THR A CA 1
ATOM 639 C C . THR A 1 79 ? -2.406 -6.769 -8.801 1.00 98.88 79 THR A C 1
ATOM 641 O O . THR A 1 79 ? -1.807 -7.831 -8.885 1.00 98.88 79 THR A O 1
ATOM 644 N N . TYR A 1 80 ? -1.955 -5.654 -9.361 1.00 98.88 80 TYR A N 1
ATOM 645 C CA . TYR A 1 80 ? -0.619 -5.453 -9.923 1.00 98.88 80 TYR A CA 1
ATOM 646 C C . TYR A 1 80 ? 0.065 -4.340 -9.124 1.00 98.88 80 TYR A C 1
ATOM 648 O O . TYR A 1 80 ? -0.632 -3.434 -8.674 1.00 98.88 80 TYR A O 1
ATOM 656 N N . ALA A 1 81 ? 1.374 -4.416 -8.904 1.00 98.81 81 ALA A N 1
ATOM 657 C CA . ALA A 1 81 ? 2.149 -3.416 -8.173 1.00 98.81 81 ALA A CA 1
ATOM 658 C C . ALA A 1 81 ? 2.933 -2.554 -9.170 1.00 98.81 81 ALA A C 1
ATOM 660 O O . ALA A 1 81 ? 3.961 -2.980 -9.686 1.00 98.81 81 ALA A O 1
ATOM 661 N N . ALA A 1 82 ? 2.398 -1.380 -9.512 1.00 98.75 82 ALA A N 1
ATOM 662 C CA . ALA A 1 82 ? 3.028 -0.477 -10.471 1.00 98.75 82 ALA A CA 1
ATOM 663 C C . ALA A 1 82 ? 4.032 0.458 -9.782 1.00 98.75 82 ALA A C 1
ATOM 665 O O . ALA A 1 82 ? 3.688 1.100 -8.786 1.00 98.75 82 ALA A O 1
ATOM 666 N N . ASN A 1 83 ? 5.226 0.600 -10.352 1.00 97.88 83 ASN A N 1
ATOM 667 C CA . ASN A 1 83 ? 6.232 1.585 -9.995 1.00 97.88 83 ASN A CA 1
ATOM 668 C C . ASN A 1 83 ? 5.675 2.995 -10.193 1.00 97.88 83 ASN A C 1
ATOM 670 O O . ASN A 1 83 ? 5.612 3.571 -11.284 1.00 97.88 83 ASN A O 1
ATOM 674 N N . ARG A 1 84 ? 5.292 3.593 -9.071 1.00 97.50 84 ARG A N 1
ATOM 675 C CA . ARG A 1 84 ? 4.763 4.947 -8.987 1.00 97.50 84 ARG A CA 1
ATOM 676 C C . ARG A 1 84 ? 3.576 5.233 -9.921 1.00 97.50 84 ARG A C 1
ATOM 678 O O . ARG A 1 84 ? 2.901 4.360 -10.455 1.00 97.50 84 ARG A O 1
ATOM 685 N N . LEU A 1 85 ? 3.255 6.521 -10.057 1.00 97.56 85 LEU A N 1
ATOM 686 C CA . LEU A 1 85 ? 2.147 6.999 -10.884 1.00 97.56 85 LEU A CA 1
ATOM 687 C C . LEU A 1 85 ? 2.464 6.931 -12.382 1.00 97.56 85 LEU A C 1
ATOM 689 O O . LEU A 1 85 ? 1.542 6.825 -13.180 1.00 97.56 85 LEU A O 1
ATOM 693 N N . GLN A 1 86 ? 3.742 7.015 -12.754 1.00 96.25 86 GLN A N 1
ATOM 694 C CA . GLN A 1 86 ? 4.192 7.008 -14.144 1.00 96.25 86 GLN A CA 1
ATOM 695 C C . GLN A 1 86 ? 3.862 5.684 -14.840 1.00 96.25 86 GLN A C 1
ATOM 697 O O . GLN A 1 86 ? 3.379 5.723 -15.967 1.00 96.25 86 GLN A O 1
ATOM 702 N N . GLU A 1 87 ? 4.043 4.548 -14.161 1.00 98.12 87 GLU A N 1
ATOM 703 C CA . GLU A 1 87 ? 3.606 3.242 -14.665 1.00 98.12 87 GLU A CA 1
ATOM 704 C C . GLU A 1 87 ? 2.103 3.018 -14.441 1.00 98.12 87 GLU A C 1
ATOM 706 O O . GLU A 1 87 ? 1.401 2.525 -15.323 1.00 98.12 87 GLU A O 1
ATOM 711 N N . ALA A 1 88 ? 1.569 3.410 -13.277 1.00 98.56 88 ALA A N 1
ATOM 712 C CA . ALA A 1 88 ? 0.179 3.109 -12.926 1.00 98.56 88 ALA A CA 1
ATOM 713 C C . ALA A 1 88 ? -0.856 3.776 -13.852 1.00 98.56 88 ALA A C 1
ATOM 715 O O . ALA A 1 88 ? -1.938 3.226 -14.076 1.00 98.56 88 ALA A O 1
ATOM 716 N N . GLU A 1 89 ? -0.563 4.975 -14.360 1.00 98.50 89 GLU A N 1
ATOM 717 C CA . GLU A 1 89 ? -1.481 5.762 -15.190 1.00 98.50 89 GLU A CA 1
ATOM 718 C C . GLU A 1 89 ? -1.762 5.210 -16.598 1.00 98.50 89 GLU A C 1
ATOM 720 O O . GLU A 1 89 ? -2.938 5.240 -16.995 1.00 98.50 89 GLU A O 1
ATOM 725 N N . PRO A 1 90 ? -0.759 4.739 -17.366 1.00 98.12 90 PRO A N 1
ATOM 726 C CA . PRO A 1 90 ? -0.981 4.157 -18.687 1.00 98.12 90 PRO A CA 1
ATOM 727 C C . PRO A 1 90 ? -1.534 2.726 -18.666 1.00 98.12 90 PRO A C 1
ATOM 729 O O . PRO A 1 90 ? -2.136 2.329 -19.663 1.00 98.12 90 PRO A O 1
ATOM 732 N N . ILE A 1 91 ? -1.385 1.963 -17.572 1.00 98.62 91 ILE A N 1
ATOM 733 C CA . ILE A 1 91 ? -1.948 0.606 -17.470 1.00 98.62 91 ILE A CA 1
ATOM 734 C C . ILE A 1 91 ? -3.465 0.643 -17.707 1.00 98.62 91 ILE A C 1
ATOM 736 O O . ILE A 1 91 ? -4.208 1.379 -17.051 1.00 98.62 91 ILE A O 1
ATOM 740 N N . ASP A 1 92 ? -3.943 -0.193 -18.627 1.00 97.56 92 ASP A N 1
ATOM 741 C CA . ASP A 1 92 ? -5.346 -0.236 -19.043 1.00 97.56 92 ASP A CA 1
ATOM 742 C C . ASP A 1 92 ? -6.094 -1.504 -18.585 1.00 97.56 92 ASP A C 1
ATOM 744 O O . ASP A 1 92 ? -7.316 -1.594 -18.727 1.00 97.56 92 ASP A O 1
ATOM 748 N N . PHE A 1 93 ? -5.389 -2.481 -18.008 1.00 98.56 93 PHE A N 1
ATOM 749 C CA . PHE A 1 93 ? -5.953 -3.753 -17.545 1.00 98.56 93 PHE A CA 1
ATOM 750 C C . PHE A 1 93 ? -6.422 -3.743 -16.085 1.00 98.56 93 PHE A C 1
ATOM 752 O O . PHE A 1 93 ? -6.885 -4.767 -15.582 1.00 98.56 93 PHE A O 1
ATOM 759 N N . TRP A 1 94 ? -6.411 -2.588 -15.413 1.00 98.75 94 TRP A N 1
ATOM 760 C CA . TRP A 1 94 ? -6.897 -2.438 -14.034 1.00 98.75 94 TRP A CA 1
ATOM 761 C C . TRP A 1 94 ? -8.341 -2.911 -13.823 1.00 98.75 94 TRP A C 1
ATOM 763 O O . TRP A 1 94 ? -8.704 -3.332 -12.728 1.00 98.75 94 TRP A O 1
ATOM 773 N N . ASN A 1 95 ? -9.187 -2.884 -14.858 1.00 98.00 95 ASN A N 1
ATOM 774 C CA . ASN A 1 95 ? -10.561 -3.380 -14.760 1.00 98.00 95 ASN A CA 1
ATOM 775 C C . ASN A 1 95 ? -10.653 -4.900 -14.505 1.00 98.00 95 ASN A C 1
ATOM 777 O O . ASN A 1 95 ? -11.686 -5.344 -13.999 1.00 98.00 95 ASN A O 1
ATOM 781 N N . ALA A 1 96 ? -9.600 -5.669 -14.812 1.00 98.62 96 ALA A N 1
ATOM 782 C CA . ALA A 1 96 ? -9.503 -7.108 -14.537 1.00 98.62 96 ALA A CA 1
ATOM 783 C C . ALA A 1 96 ? -9.019 -7.432 -13.102 1.00 98.62 96 ALA A C 1
ATOM 785 O O . ALA A 1 96 ? -9.079 -8.583 -12.664 1.00 98.62 96 ALA A O 1
ATOM 786 N N . LEU A 1 97 ? -8.574 -6.417 -12.357 1.00 98.88 97 LEU A N 1
ATOM 787 C CA . LEU A 1 97 ? -8.032 -6.521 -11.002 1.00 98.88 97 LEU A CA 1
ATOM 788 C C . LEU A 1 97 ? -9.004 -5.924 -9.973 1.00 98.88 97 LEU A C 1
ATOM 790 O O . LEU A 1 97 ? -9.950 -5.213 -10.329 1.00 98.88 97 LEU A O 1
ATOM 794 N N . ASP A 1 98 ? -8.782 -6.217 -8.692 1.00 98.81 98 ASP A N 1
ATOM 795 C CA . ASP A 1 98 ? -9.607 -5.705 -7.587 1.00 98.81 98 ASP A CA 1
ATOM 796 C C . ASP A 1 98 ? -9.112 -4.353 -7.067 1.00 98.81 98 ASP A C 1
ATOM 798 O O . ASP A 1 98 ? -9.912 -3.531 -6.613 1.00 98.81 98 ASP A O 1
ATOM 802 N N . PHE A 1 99 ? -7.812 -4.090 -7.215 1.00 98.88 99 PHE A N 1
ATOM 803 C CA . PHE A 1 99 ? -7.150 -2.864 -6.783 1.00 98.88 99 PHE A CA 1
ATOM 804 C C . PHE A 1 99 ? -6.326 -2.243 -7.909 1.00 98.88 99 PHE A C 1
ATOM 806 O O . PHE A 1 99 ? -5.829 -2.937 -8.795 1.00 98.88 99 PHE A O 1
ATOM 813 N N . VAL A 1 100 ? -6.140 -0.924 -7.825 1.00 98.88 100 VAL A N 1
ATOM 814 C CA . VAL A 1 100 ? -5.016 -0.250 -8.485 1.00 98.88 100 VAL A CA 1
ATOM 815 C C . VAL A 1 100 ? -3.858 -0.261 -7.493 1.00 98.88 100 VAL A C 1
ATOM 817 O O . VAL A 1 100 ? -3.900 0.467 -6.497 1.00 98.88 100 VAL A O 1
ATOM 820 N N . GLY A 1 101 ? -2.871 -1.126 -7.720 1.00 98.81 101 GLY A N 1
ATOM 821 C CA . GLY A 1 101 ? -1.705 -1.246 -6.850 1.00 98.81 101 GLY A CA 1
ATOM 822 C C . GLY A 1 101 ? -0.586 -0.294 -7.261 1.00 98.81 101 GLY A C 1
ATOM 823 O O . GLY A 1 101 ? -0.273 -0.174 -8.446 1.00 98.81 101 GLY A O 1
ATOM 824 N N . VAL A 1 102 ? -0.013 0.412 -6.288 1.00 98.88 102 VAL A N 1
ATOM 825 C CA . VAL A 1 102 ? 1.037 1.411 -6.521 1.00 98.88 102 VAL A CA 1
ATOM 826 C C . VAL A 1 102 ? 2.162 1.260 -5.506 1.00 98.88 102 VAL A C 1
ATOM 828 O O . VAL A 1 102 ? 1.926 1.348 -4.297 1.00 98.88 102 VAL A O 1
ATOM 831 N N . ASP A 1 103 ? 3.381 1.141 -6.015 1.00 98.62 103 ASP A N 1
ATOM 832 C CA . ASP A 1 103 ? 4.627 1.222 -5.263 1.00 98.62 103 ASP A CA 1
ATOM 833 C C . ASP A 1 103 ? 5.002 2.704 -5.144 1.00 98.62 103 ASP A C 1
ATOM 835 O O . ASP A 1 103 ? 5.461 3.374 -6.076 1.00 98.62 103 ASP A O 1
ATOM 839 N N . ALA A 1 104 ? 4.651 3.289 -4.001 1.00 97.81 104 ALA A N 1
ATOM 840 C CA . ALA A 1 104 ? 4.471 4.724 -3.838 1.00 97.81 104 ALA A CA 1
ATOM 841 C C . ALA A 1 104 ? 5.722 5.478 -3.375 1.00 97.81 104 ALA A C 1
ATOM 843 O O . ALA A 1 104 ? 5.652 6.394 -2.551 1.00 97.81 104 ALA A O 1
ATOM 844 N N . TYR A 1 105 ? 6.869 5.156 -3.969 1.00 97.75 105 TYR A N 1
ATOM 845 C CA . TYR A 1 105 ? 8.134 5.855 -3.743 1.00 97.75 105 TYR 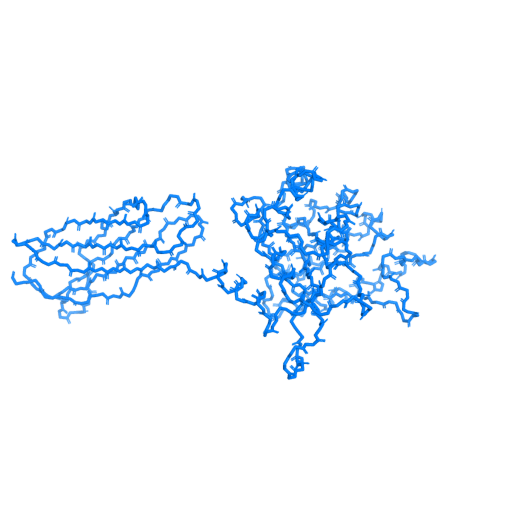A CA 1
ATOM 846 C C . TYR A 1 105 ? 8.219 7.188 -4.505 1.00 97.75 105 TYR A C 1
ATOM 848 O O . TYR A 1 105 ? 9.154 7.439 -5.273 1.00 97.75 105 TYR A O 1
ATOM 856 N N . MET A 1 106 ? 7.229 8.068 -4.323 1.00 97.75 106 MET A N 1
ATOM 857 C CA . MET A 1 106 ? 7.270 9.422 -4.876 1.00 97.75 106 MET A CA 1
ATOM 858 C C . MET A 1 106 ? 8.107 10.363 -3.995 1.00 97.75 106 MET A C 1
ATOM 860 O O . MET A 1 106 ? 7.861 10.435 -2.790 1.00 97.75 106 MET A O 1
ATOM 864 N N . PRO A 1 107 ? 9.025 11.160 -4.573 1.00 97.62 107 PRO A N 1
ATOM 865 C CA . PRO A 1 107 ? 9.723 12.220 -3.851 1.00 97.62 107 PRO A CA 1
ATOM 866 C C . PRO A 1 107 ? 8.766 13.237 -3.223 1.00 97.62 107 PRO A C 1
ATOM 868 O O . PRO A 1 107 ? 7.914 13.813 -3.910 1.00 97.62 107 PRO A O 1
ATOM 871 N N . LEU A 1 108 ? 8.935 13.498 -1.927 1.00 98.31 108 LEU A N 1
ATOM 872 C CA . LEU A 1 108 ? 8.156 14.469 -1.154 1.00 98.31 108 LEU A CA 1
ATOM 873 C C . LEU A 1 108 ? 8.971 15.728 -0.830 1.00 98.31 108 LEU A C 1
ATOM 875 O O . LEU A 1 108 ? 8.408 16.819 -0.756 1.00 98.31 108 LEU A O 1
ATOM 879 N N . ALA A 1 109 ? 10.295 15.623 -0.747 1.00 97.38 109 ALA A N 1
ATOM 880 C CA . ALA A 1 109 ? 11.209 16.746 -0.555 1.00 97.38 109 ALA A CA 1
ATOM 881 C C . ALA A 1 109 ? 12.007 17.049 -1.833 1.00 97.38 109 ALA A C 1
ATOM 883 O O . ALA A 1 109 ? 12.061 16.240 -2.754 1.00 97.38 109 ALA A O 1
ATOM 884 N N . ALA A 1 110 ? 12.561 18.259 -1.917 1.00 93.88 110 ALA A N 1
ATOM 885 C CA . ALA A 1 110 ? 13.479 18.648 -2.993 1.00 93.88 110 ALA A CA 1
ATOM 886 C C . ALA A 1 110 ? 14.920 18.773 -2.482 1.00 93.88 110 ALA A C 1
ATOM 888 O O . ALA A 1 110 ? 15.835 18.238 -3.095 1.00 93.88 110 ALA A O 1
ATOM 889 N N . HIS A 1 111 ? 15.104 19.453 -1.345 1.00 94.06 111 HIS A N 1
ATOM 890 C CA . HIS A 1 111 ? 16.428 19.733 -0.778 1.00 94.06 111 HIS A CA 1
ATOM 891 C C . HIS A 1 111 ? 16.491 19.561 0.740 1.00 94.06 111 HIS A C 1
ATOM 893 O O . HIS A 1 111 ? 17.547 19.226 1.258 1.00 94.06 111 HIS A O 1
ATOM 899 N N . ASP A 1 112 ? 15.383 19.794 1.452 1.00 96.62 112 ASP A N 1
ATOM 900 C CA . ASP A 1 112 ? 15.333 19.625 2.905 1.00 96.62 112 ASP A CA 1
ATOM 901 C C . ASP A 1 112 ? 15.581 18.148 3.268 1.00 96.62 112 ASP A C 1
ATOM 903 O O . ASP A 1 112 ? 14.780 17.293 2.869 1.00 96.62 112 ASP A O 1
ATOM 907 N N . PRO A 1 113 ? 16.671 17.827 3.992 1.00 95.62 113 PRO A N 1
ATOM 908 C CA . PRO A 1 113 ? 16.986 16.454 4.361 1.00 95.62 113 PRO A CA 1
ATOM 909 C C . PRO A 1 113 ? 16.045 15.902 5.440 1.00 95.62 113 PRO A C 1
ATOM 911 O O . PRO A 1 113 ? 15.883 14.688 5.545 1.00 95.62 113 PRO A O 1
ATOM 914 N N . ASN A 1 114 ? 15.394 16.757 6.230 1.00 96.81 114 ASN A N 1
ATOM 915 C CA . ASN A 1 114 ? 14.550 16.323 7.338 1.00 96.81 114 ASN A CA 1
ATOM 916 C C . ASN A 1 114 ? 13.284 17.187 7.448 1.00 96.81 114 ASN A C 1
ATOM 918 O O . ASN A 1 114 ? 13.060 17.851 8.472 1.00 96.81 114 ASN A O 1
ATOM 922 N N . PRO A 1 115 ? 12.419 17.158 6.416 1.00 97.62 115 PRO A N 1
ATOM 923 C CA . PRO A 1 115 ? 11.211 17.965 6.376 1.00 97.62 115 PRO A CA 1
ATOM 924 C C . PRO A 1 115 ? 10.266 17.604 7.520 1.00 97.62 115 PRO A C 1
ATOM 926 O O . PRO A 1 115 ? 10.190 16.463 7.985 1.00 97.62 115 PRO A O 1
ATOM 929 N N . SER A 1 116 ? 9.512 18.597 7.988 1.00 98.56 116 SER A N 1
ATOM 930 C CA . SER A 1 116 ? 8.459 18.373 8.981 1.00 98.56 116 SER A CA 1
ATOM 931 C C . SER A 1 116 ? 7.327 17.502 8.415 1.00 98.56 116 SER A C 1
ATOM 933 O O . SER A 1 116 ? 7.104 17.460 7.205 1.00 98.56 116 SER A O 1
ATOM 935 N N . VAL A 1 117 ? 6.546 16.862 9.296 1.00 98.56 117 VAL A N 1
ATOM 936 C CA . VAL A 1 117 ? 5.333 16.120 8.895 1.00 98.56 117 VAL A CA 1
ATOM 937 C C . VAL A 1 117 ? 4.396 17.013 8.079 1.00 98.56 117 VAL A C 1
ATOM 939 O O . VAL A 1 117 ? 3.948 16.608 7.013 1.00 98.56 117 VAL A O 1
ATOM 942 N N . ALA A 1 118 ? 4.171 18.257 8.513 1.00 98.25 118 ALA A N 1
ATOM 943 C CA . ALA A 1 118 ? 3.313 19.206 7.803 1.00 98.25 118 ALA A CA 1
ATOM 944 C C . ALA A 1 118 ? 3.814 19.509 6.378 1.00 98.25 118 ALA A C 1
ATOM 946 O O . ALA A 1 118 ? 3.010 19.572 5.448 1.00 98.25 118 ALA A O 1
ATOM 947 N N . ALA A 1 119 ? 5.131 19.644 6.187 1.00 98.69 119 ALA A N 1
ATOM 948 C CA . ALA A 1 119 ? 5.723 19.843 4.865 1.00 98.69 119 ALA A CA 1
ATOM 949 C C . ALA A 1 119 ? 5.546 18.607 3.965 1.00 98.69 119 ALA A C 1
ATOM 951 O O . ALA A 1 119 ? 5.199 18.741 2.793 1.00 98.69 119 ALA A O 1
ATOM 952 N N . LEU A 1 120 ? 5.714 17.402 4.515 1.00 98.81 120 LEU A N 1
ATOM 953 C CA . LEU A 1 120 ? 5.510 16.141 3.795 1.00 98.81 120 LEU A CA 1
ATOM 954 C C . LEU A 1 120 ? 4.037 15.916 3.419 1.00 98.81 120 LEU A C 1
ATOM 956 O O . LEU A 1 120 ? 3.738 15.543 2.285 1.00 98.81 120 LEU A O 1
ATOM 960 N N . VAL A 1 121 ? 3.108 16.196 4.339 1.00 98.62 121 VAL A N 1
ATOM 961 C CA . VAL A 1 121 ? 1.660 16.185 4.077 1.00 98.62 121 VAL A CA 1
ATOM 962 C C . VAL A 1 121 ? 1.329 17.172 2.963 1.00 98.62 121 VAL A C 1
ATOM 964 O O . VAL A 1 121 ? 0.653 16.807 2.004 1.00 98.62 121 VAL A O 1
ATOM 967 N N . HIS A 1 122 ? 1.836 18.405 3.046 1.00 98.56 122 HIS A N 1
ATOM 968 C CA . HIS A 1 122 ? 1.648 19.405 2.000 1.00 98.56 122 HIS A CA 1
ATOM 969 C C . HIS A 1 122 ? 2.182 18.916 0.648 1.00 98.56 122 HIS A C 1
ATOM 971 O O . HIS A 1 122 ? 1.482 19.038 -0.355 1.00 98.56 122 HIS A O 1
ATOM 977 N N . ALA A 1 123 ? 3.367 18.301 0.611 1.00 98.69 123 ALA A N 1
ATOM 978 C CA . ALA A 1 123 ? 3.974 17.792 -0.614 1.00 98.69 123 ALA A CA 1
ATOM 979 C C . ALA A 1 123 ? 3.118 16.727 -1.318 1.00 98.69 123 ALA A C 1
ATOM 981 O O . ALA A 1 123 ? 2.970 16.797 -2.538 1.00 98.69 123 ALA A O 1
ATOM 982 N N . TRP A 1 124 ? 2.500 15.798 -0.577 1.00 98.69 124 TRP A N 1
ATOM 983 C CA . TRP A 1 124 ? 1.567 14.809 -1.142 1.00 98.69 124 TRP A CA 1
ATOM 984 C C . TRP A 1 124 ? 0.422 15.457 -1.941 1.00 98.69 124 TRP A C 1
ATOM 986 O O . TRP A 1 124 ? 0.009 14.928 -2.978 1.00 98.69 124 TRP A O 1
ATOM 996 N N . TYR A 1 125 ? -0.086 16.603 -1.477 1.00 98.62 125 TYR A N 1
ATOM 997 C CA . TYR A 1 125 ? -1.136 17.358 -2.166 1.00 98.62 125 TYR A CA 1
ATOM 998 C C . TYR A 1 125 ? -0.579 18.269 -3.262 1.00 98.62 125 TYR A C 1
ATOM 1000 O O . TYR A 1 125 ? -1.037 18.199 -4.399 1.00 98.62 125 TYR A O 1
ATOM 1008 N N . HIS A 1 126 ? 0.409 19.106 -2.937 1.00 98.44 126 HIS A N 1
ATOM 1009 C CA . HIS A 1 126 ? 0.950 20.130 -3.833 1.00 98.44 126 HIS A CA 1
ATOM 1010 C C . HIS A 1 126 ? 1.611 19.529 -5.076 1.00 98.44 126 HIS A C 1
ATOM 1012 O O . HIS A 1 126 ? 1.485 20.069 -6.169 1.00 98.44 126 HIS A O 1
ATOM 1018 N N . ARG A 1 127 ? 2.276 18.375 -4.945 1.00 98.12 127 ARG A N 1
ATOM 1019 C CA . ARG A 1 127 ? 2.861 17.650 -6.088 1.00 98.12 127 ARG A CA 1
ATOM 1020 C C . ARG A 1 127 ? 1.813 16.891 -6.915 1.00 98.12 127 ARG A C 1
ATOM 1022 O O . ARG A 1 127 ? 2.158 16.183 -7.855 1.00 98.12 127 ARG A O 1
ATOM 1029 N N . GLY A 1 128 ? 0.532 17.000 -6.561 1.00 98.38 128 GLY A N 1
ATOM 1030 C CA . GLY A 1 128 ? -0.586 16.413 -7.294 1.00 98.38 128 GLY A CA 1
ATOM 1031 C C . GLY A 1 128 ? -0.781 14.909 -7.088 1.00 98.38 128 GLY A C 1
ATOM 1032 O O . GLY A 1 128 ? -1.716 14.350 -7.660 1.00 98.38 128 GLY A O 1
ATOM 1033 N N . TYR A 1 129 ? 0.036 14.237 -6.270 1.00 98.69 129 TYR A N 1
ATOM 1034 C CA . TYR A 1 129 ? -0.030 12.781 -6.099 1.00 98.69 129 TYR A CA 1
ATOM 1035 C C . TYR A 1 129 ? -1.385 12.320 -5.557 1.00 98.69 129 TYR A C 1
ATOM 1037 O O . TYR A 1 129 ? -1.991 11.413 -6.121 1.00 98.69 129 TYR A O 1
ATOM 1045 N N . VAL A 1 130 ? -1.918 12.984 -4.522 1.00 98.75 130 VAL A N 1
ATOM 1046 C CA . VAL A 1 130 ? -3.245 12.644 -3.972 1.00 98.75 130 VAL A CA 1
ATOM 1047 C C . VAL A 1 130 ? -4.344 12.770 -5.030 1.00 98.75 130 VAL A C 1
ATOM 1049 O O . VAL A 1 130 ? -5.214 11.904 -5.113 1.00 98.75 130 VAL A O 1
ATOM 1052 N N . HIS A 1 131 ? -4.303 13.830 -5.841 1.00 98.62 131 HIS A N 1
ATOM 1053 C CA . HIS A 1 131 ? -5.283 14.056 -6.902 1.00 98.62 131 HIS A CA 1
ATOM 1054 C C . HIS A 1 131 ? -5.195 12.974 -7.987 1.00 98.62 131 HIS A C 1
ATOM 1056 O O . HIS A 1 131 ? -6.216 12.405 -8.368 1.00 98.62 131 HIS A O 1
ATOM 1062 N N . ARG A 1 132 ? -3.981 12.651 -8.444 1.00 98.81 132 ARG A N 1
ATOM 1063 C CA . ARG A 1 132 ? -3.730 11.633 -9.476 1.00 98.81 132 ARG A CA 1
ATOM 1064 C C . ARG A 1 132 ? -4.157 10.236 -9.017 1.00 98.81 132 ARG A C 1
ATOM 1066 O O . ARG A 1 132 ? -4.903 9.566 -9.727 1.00 98.81 132 ARG A O 1
ATOM 1073 N N . LEU A 1 133 ? -3.811 9.846 -7.788 1.00 98.88 133 LEU A N 1
ATOM 1074 C CA . LEU A 1 133 ? -4.263 8.586 -7.183 1.00 98.88 133 LEU A CA 1
ATOM 1075 C C . LEU A 1 133 ? -5.795 8.522 -7.073 1.00 98.88 133 LEU A C 1
ATOM 1077 O O . LEU A 1 133 ? -6.408 7.518 -7.434 1.00 98.88 133 LEU A O 1
ATOM 1081 N N . GLN A 1 134 ? -6.441 9.607 -6.632 1.00 98.69 134 GLN A N 1
ATOM 1082 C CA . GLN A 1 134 ? -7.902 9.666 -6.566 1.00 98.69 134 GLN A CA 1
ATOM 1083 C C . GLN A 1 134 ? -8.549 9.564 -7.956 1.00 98.69 134 GLN A C 1
ATOM 1085 O O . GLN A 1 134 ? -9.598 8.932 -8.102 1.00 98.69 134 GLN A O 1
ATOM 1090 N N . ALA A 1 135 ? -7.951 10.192 -8.970 1.00 98.75 135 ALA A N 1
ATOM 1091 C CA . ALA A 1 135 ? -8.424 10.12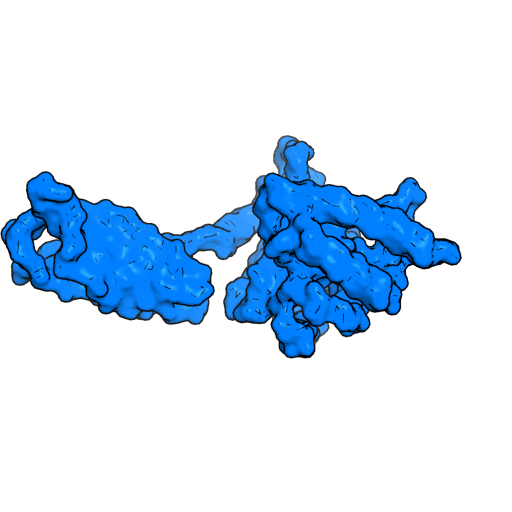7 -10.347 1.00 98.75 135 ALA A CA 1
ATOM 1092 C C . ALA A 1 135 ? -8.329 8.701 -10.905 1.00 98.75 135 ALA A C 1
ATOM 1094 O O . ALA A 1 135 ? -9.299 8.233 -11.501 1.00 98.75 135 ALA A O 1
ATOM 1095 N N . LEU A 1 136 ? -7.233 7.981 -10.640 1.00 98.56 136 LEU A N 1
ATOM 1096 C CA . LEU A 1 136 ? -7.097 6.566 -11.001 1.00 98.56 136 LEU A CA 1
ATOM 1097 C C . LEU A 1 136 ? -8.161 5.701 -10.331 1.00 98.56 136 LEU A C 1
ATOM 1099 O O . LEU A 1 136 ? -8.859 4.952 -11.018 1.00 98.56 136 LEU A O 1
ATOM 1103 N N . ALA A 1 137 ? -8.353 5.874 -9.020 1.00 98.69 137 ALA A N 1
ATOM 1104 C CA . ALA A 1 137 ? -9.361 5.128 -8.275 1.00 98.69 137 ALA A CA 1
ATOM 1105 C C . ALA A 1 137 ? -10.766 5.311 -8.873 1.00 98.69 137 ALA A C 1
ATOM 1107 O O . ALA A 1 137 ? -11.537 4.364 -9.038 1.00 98.69 137 ALA A O 1
ATOM 1108 N N . ARG A 1 138 ? -11.097 6.555 -9.245 1.00 98.62 138 ARG A N 1
ATOM 1109 C CA . ARG A 1 138 ? -12.376 6.910 -9.874 1.00 98.62 138 ARG A CA 1
ATOM 1110 C C . ARG A 1 138 ? -12.505 6.360 -11.291 1.00 98.62 138 ARG A C 1
ATOM 1112 O O . ARG A 1 138 ? -13.556 5.809 -11.609 1.00 98.62 138 ARG A O 1
ATOM 1119 N N . ARG A 1 139 ? -11.467 6.504 -12.123 1.00 98.44 139 ARG A N 1
ATOM 1120 C CA . ARG A 1 139 ? -11.447 6.049 -13.524 1.00 98.44 139 ARG A CA 1
ATOM 1121 C C . ARG A 1 139 ? -11.727 4.555 -13.615 1.00 98.44 139 ARG A C 1
ATOM 1123 O O . ARG A 1 139 ? -12.584 4.142 -14.389 1.00 98.44 139 ARG A O 1
ATOM 1130 N N . TRP A 1 140 ? -11.039 3.769 -12.795 1.00 98.44 140 TRP A N 1
ATOM 1131 C CA . TRP A 1 140 ? -11.131 2.311 -12.824 1.00 98.44 140 TRP A CA 1
ATOM 1132 C C . TRP A 1 140 ? -12.222 1.750 -11.917 1.00 98.44 140 TRP A C 1
ATOM 1134 O O . TRP A 1 140 ? -12.549 0.571 -12.016 1.00 98.44 140 TRP A O 1
ATOM 1144 N N . ARG A 1 141 ? -12.813 2.590 -11.055 1.00 98.38 141 ARG A N 1
ATOM 1145 C CA . ARG A 1 141 ? -13.759 2.180 -10.004 1.00 98.38 141 ARG A CA 1
ATOM 1146 C C . ARG A 1 141 ? -13.180 1.081 -9.106 1.00 98.38 141 ARG A C 1
ATOM 1148 O O . ARG A 1 141 ? -13.904 0.200 -8.650 1.00 98.38 141 ARG A O 1
ATOM 1155 N N . ARG A 1 142 ? -11.875 1.158 -8.848 1.00 98.31 142 ARG A N 1
ATOM 1156 C CA . ARG A 1 142 ? -11.118 0.270 -7.961 1.00 98.31 142 ARG A CA 1
ATOM 1157 C C . ARG A 1 142 ? -10.421 1.118 -6.898 1.00 98.31 142 ARG A C 1
ATOM 1159 O O . ARG A 1 142 ? -9.935 2.197 -7.235 1.00 98.31 142 ARG A O 1
ATOM 1166 N N . PRO A 1 143 ? -10.383 0.700 -5.626 1.00 98.38 143 PRO A N 1
ATOM 1167 C CA . PRO A 1 143 ? -9.617 1.425 -4.625 1.00 98.38 143 PRO A CA 1
ATOM 1168 C C . PRO A 1 143 ? -8.107 1.294 -4.881 1.00 98.38 143 PRO A C 1
ATOM 1170 O O . PRO A 1 143 ? -7.639 0.339 -5.501 1.00 98.38 143 PRO A O 1
ATOM 1173 N N . ILE A 1 144 ? -7.352 2.276 -4.394 1.00 98.88 144 ILE A N 1
ATOM 1174 C CA . ILE A 1 144 ? -5.888 2.280 -4.422 1.00 98.88 144 ILE A CA 1
ATOM 1175 C C . ILE A 1 144 ? -5.384 1.391 -3.296 1.00 98.88 144 ILE A C 1
ATOM 1177 O O . ILE A 1 144 ? -5.744 1.603 -2.136 1.00 98.88 144 ILE A O 1
ATOM 1181 N N . LEU A 1 145 ? -4.517 0.444 -3.624 1.00 98.81 145 LEU A N 1
ATOM 1182 C CA . LEU A 1 145 ? -3.732 -0.304 -2.657 1.00 98.81 145 LEU A CA 1
ATOM 1183 C C . LEU A 1 145 ? -2.278 0.142 -2.790 1.00 98.81 145 LEU A C 1
ATOM 1185 O O . LEU A 1 145 ? -1.683 0.006 -3.851 1.00 98.81 145 LEU A O 1
ATOM 1189 N N . PHE A 1 146 ? -1.691 0.681 -1.727 1.00 98.81 146 PHE A N 1
ATOM 1190 C CA . PHE A 1 146 ? -0.256 0.954 -1.738 1.00 98.81 146 PHE A CA 1
ATOM 1191 C C . PHE A 1 146 ? 0.476 -0.377 -1.543 1.00 98.81 146 PHE A C 1
ATOM 1193 O O . PHE A 1 146 ? 0.496 -0.913 -0.435 1.00 98.81 146 PHE A O 1
ATOM 1200 N N . THR A 1 147 ? 0.969 -0.958 -2.634 1.00 98.50 147 THR A N 1
ATOM 1201 C CA . THR A 1 147 ? 1.580 -2.298 -2.666 1.00 98.50 147 THR A CA 1
ATOM 1202 C C . THR A 1 147 ? 3.009 -2.299 -2.141 1.00 98.50 147 THR A C 1
ATOM 1204 O O . THR A 1 147 ? 3.460 -3.322 -1.620 1.00 98.50 147 THR A O 1
ATOM 1207 N N . GLU A 1 148 ? 3.659 -1.140 -2.194 1.00 98.00 148 GLU A N 1
ATOM 1208 C CA . GLU A 1 148 ? 4.901 -0.824 -1.506 1.00 98.00 148 GLU A CA 1
ATOM 1209 C C . GLU A 1 148 ? 4.942 0.660 -1.152 1.00 98.00 148 GLU A C 1
ATOM 1211 O O . GLU A 1 148 ? 4.441 1.518 -1.879 1.00 98.00 148 GLU A O 1
ATOM 1216 N N . ILE A 1 149 ? 5.563 0.968 -0.024 1.00 98.31 149 ILE A N 1
ATOM 1217 C CA . ILE A 1 149 ? 6.123 2.280 0.294 1.00 98.31 149 ILE A CA 1
ATOM 1218 C C . ILE A 1 149 ? 7.024 2.096 1.509 1.00 98.31 149 ILE A C 1
ATOM 1220 O O . ILE A 1 149 ? 6.701 1.352 2.437 1.00 98.31 149 ILE A O 1
ATOM 1224 N N . GLY A 1 150 ? 8.156 2.782 1.512 1.00 97.56 150 GLY A N 1
ATOM 1225 C CA . GLY A 1 150 ? 9.135 2.718 2.581 1.00 97.56 150 GLY A CA 1
ATOM 1226 C C . GLY A 1 150 ? 10.057 3.924 2.529 1.00 97.56 150 GLY A C 1
ATOM 1227 O O . GLY A 1 150 ? 10.102 4.654 1.540 1.00 97.56 150 GLY A O 1
ATOM 1228 N N . TYR A 1 151 ? 10.787 4.138 3.616 1.00 97.25 151 TYR A N 1
ATOM 1229 C CA . TYR A 1 151 ? 11.785 5.195 3.726 1.00 97.25 151 TYR A CA 1
ATOM 1230 C C . TYR A 1 151 ? 12.971 4.650 4.519 1.00 97.25 151 TYR A C 1
ATOM 1232 O O . TYR A 1 151 ? 12.769 3.979 5.528 1.00 97.25 151 TYR A O 1
ATOM 1240 N N . TYR A 1 152 ? 14.196 4.952 4.102 1.00 95.56 152 TYR A N 1
ATOM 1241 C CA . TYR A 1 152 ? 15.397 4.693 4.896 1.00 95.56 152 TYR A CA 1
ATOM 1242 C C . TYR A 1 152 ? 15.443 5.565 6.163 1.00 95.56 152 TYR A C 1
ATOM 1244 O O . TYR A 1 152 ? 15.006 6.720 6.098 1.00 95.56 152 TYR A O 1
ATOM 1252 N N . PRO A 1 153 ? 16.018 5.084 7.285 1.00 95.19 153 PRO A N 1
ATOM 1253 C CA . PRO A 1 153 ? 16.288 5.864 8.495 1.00 95.19 153 PRO A CA 1
ATOM 1254 C C . PRO A 1 153 ? 17.523 6.758 8.300 1.00 95.19 153 PRO A C 1
ATOM 1256 O O . PRO A 1 153 ? 18.529 6.650 9.006 1.00 95.19 153 PRO A O 1
ATOM 1259 N N . ARG A 1 154 ? 17.452 7.633 7.292 1.00 95.19 154 ARG A N 1
ATOM 1260 C CA . ARG A 1 154 ? 18.507 8.568 6.901 1.00 95.19 154 ARG A CA 1
ATOM 1261 C C . ARG A 1 154 ? 17.937 9.935 6.569 1.00 95.19 154 ARG A C 1
ATOM 1263 O O . ARG A 1 154 ? 16.818 10.055 6.059 1.00 95.19 154 ARG A O 1
ATOM 1270 N N . ASP A 1 155 ? 18.750 10.955 6.796 1.00 95.75 155 ASP A N 1
ATOM 1271 C CA . ASP A 1 155 ? 18.522 12.274 6.217 1.00 95.75 155 ASP A CA 1
ATOM 1272 C C . ASP A 1 155 ? 18.393 12.165 4.691 1.00 95.75 155 ASP A C 1
ATOM 1274 O O . ASP A 1 155 ? 19.031 11.333 4.056 1.00 95.75 155 ASP A O 1
ATOM 1278 N N . GLY A 1 156 ? 17.515 12.971 4.098 1.00 95.69 156 GLY A N 1
ATOM 1279 C CA . GLY A 1 156 ? 17.252 12.988 2.660 1.00 95.69 156 GLY A CA 1
ATOM 1280 C C . GLY A 1 156 ? 16.307 11.892 2.161 1.00 95.69 156 GLY A C 1
ATOM 1281 O O . GLY A 1 156 ? 15.887 11.955 1.010 1.00 95.69 156 GLY A O 1
ATOM 1282 N N . THR A 1 157 ? 15.883 10.936 2.996 1.00 95.75 157 THR A N 1
ATOM 1283 C CA . THR A 1 157 ? 15.028 9.799 2.580 1.00 95.75 157 THR A CA 1
ATOM 1284 C C . THR A 1 157 ? 13.744 10.207 1.836 1.00 95.75 157 THR A C 1
ATOM 1286 O O . THR A 1 157 ? 13.272 9.503 0.952 1.00 95.75 157 THR A O 1
ATOM 1289 N N . ALA A 1 158 ? 13.185 11.387 2.128 1.00 97.19 158 ALA A N 1
ATOM 1290 C CA . ALA A 1 158 ? 12.005 11.913 1.439 1.00 97.19 158 ALA A CA 1
ATOM 1291 C C . ALA A 1 158 ? 12.303 12.558 0.066 1.00 97.19 158 ALA A C 1
ATOM 1293 O O . ALA A 1 158 ? 11.363 12.898 -0.656 1.00 97.19 158 ALA A O 1
ATOM 1294 N N . ILE A 1 159 ? 13.574 12.768 -0.285 1.00 97.50 159 ILE A N 1
ATOM 1295 C CA . ILE A 1 159 ? 14.040 13.291 -1.579 1.00 97.50 159 ILE A CA 1
ATOM 1296 C C . ILE A 1 159 ? 14.169 12.137 -2.582 1.00 97.50 159 ILE A C 1
ATOM 1298 O O . ILE A 1 159 ? 13.596 12.206 -3.666 1.00 97.50 159 ILE A O 1
ATOM 1302 N N . GLU A 1 160 ? 14.858 11.056 -2.209 1.00 94.75 160 GLU A N 1
ATOM 1303 C CA . GLU A 1 160 ? 15.055 9.869 -3.057 1.00 94.75 160 GLU A CA 1
ATOM 1304 C C . GLU A 1 160 ? 14.572 8.589 -2.348 1.00 94.75 160 G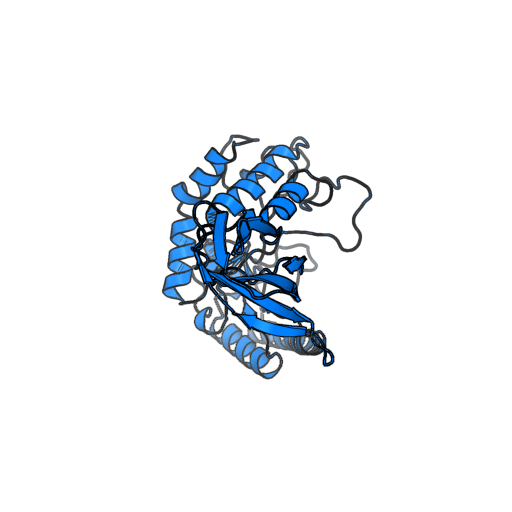LU A C 1
ATOM 1306 O O . GLU A 1 160 ? 15.382 7.748 -1.962 1.00 94.75 160 GLU A O 1
ATOM 1311 N N . PRO A 1 161 ? 13.253 8.403 -2.159 1.00 95.69 161 PRO A N 1
ATOM 1312 C CA . PRO A 1 161 ? 12.733 7.338 -1.300 1.00 95.69 161 PRO A CA 1
ATOM 1313 C C . PRO A 1 161 ? 12.950 5.921 -1.843 1.00 95.69 161 PRO A C 1
ATOM 1315 O O . PRO A 1 161 ? 12.853 4.977 -1.071 1.00 95.69 161 PRO A O 1
ATOM 1318 N N . ASN A 1 162 ? 13.251 5.755 -3.134 1.00 92.44 162 ASN A N 1
ATOM 1319 C CA . ASN A 1 162 ? 13.534 4.465 -3.780 1.00 92.44 162 ASN A CA 1
ATOM 1320 C C . ASN A 1 162 ? 15.035 4.160 -3.938 1.00 92.44 162 ASN A C 1
ATOM 1322 O O . ASN A 1 162 ? 15.383 3.179 -4.589 1.00 92.44 162 ASN A O 1
ATOM 1326 N N . LYS A 1 163 ? 15.929 5.050 -3.490 1.00 88.81 163 LYS A N 1
ATOM 1327 C CA . LYS A 1 163 ? 17.372 4.870 -3.670 1.00 88.81 163 LYS A CA 1
ATOM 1328 C C . LYS A 1 163 ? 18.059 4.715 -2.336 1.00 88.81 163 LYS A C 1
ATOM 1330 O O . LYS A 1 163 ? 17.840 5.487 -1.404 1.00 88.81 163 LYS A O 1
ATOM 1335 N N . VAL A 1 164 ? 18.971 3.757 -2.293 1.00 79.50 164 VAL A N 1
ATOM 1336 C CA . VAL A 1 164 ? 19.830 3.561 -1.138 1.00 79.50 164 VAL A CA 1
ATOM 1337 C C . VAL A 1 164 ? 20.955 4.585 -1.181 1.00 79.50 164 VAL A C 1
ATOM 1339 O O . VAL A 1 164 ? 21.768 4.588 -2.104 1.00 79.50 164 VAL A O 1
ATOM 1342 N N . ARG A 1 165 ? 21.003 5.467 -0.183 1.00 87.69 165 ARG A N 1
ATOM 1343 C CA . ARG A 1 165 ? 22.036 6.501 -0.040 1.00 87.69 165 ARG A CA 1
ATOM 1344 C C . ARG A 1 165 ? 22.844 6.252 1.222 1.00 87.69 165 ARG A C 1
ATOM 1346 O O . ARG A 1 165 ? 22.628 6.873 2.260 1.00 87.69 165 ARG A O 1
ATOM 1353 N N . TRP A 1 166 ? 23.756 5.282 1.143 1.00 87.88 166 TRP A N 1
ATOM 1354 C CA . TRP A 1 166 ? 24.637 4.911 2.258 1.00 87.88 166 TRP A CA 1
ATOM 1355 C C . TRP A 1 166 ? 25.563 6.056 2.693 1.00 87.88 166 TRP A C 1
ATOM 1357 O O . TRP A 1 166 ? 26.007 6.078 3.838 1.00 87.88 166 TRP A O 1
ATOM 1367 N N . ASP A 1 167 ? 25.805 7.011 1.793 1.00 91.69 167 ASP A N 1
ATOM 1368 C CA . ASP A 1 167 ? 26.552 8.246 2.017 1.00 91.69 167 ASP A CA 1
ATOM 1369 C C . ASP A 1 167 ? 25.788 9.288 2.851 1.00 91.69 167 ASP A C 1
ATOM 1371 O O . ASP A 1 167 ? 26.401 10.211 3.388 1.00 91.69 167 ASP A O 1
ATOM 1375 N N . TRP A 1 168 ? 24.465 9.160 2.993 1.00 92.62 168 TRP A N 1
ATOM 1376 C CA . TRP A 1 168 ? 23.666 10.089 3.790 1.00 92.62 168 TRP A CA 1
ATOM 1377 C C . TRP A 1 168 ? 23.689 9.749 5.285 1.00 92.62 168 TRP A C 1
ATOM 1379 O O . TRP A 1 168 ? 23.669 8.564 5.642 1.00 92.62 168 TRP A O 1
ATOM 1389 N N . PRO A 1 169 ? 23.686 10.759 6.180 1.00 94.44 169 PRO A N 1
ATOM 1390 C CA . PRO A 1 169 ? 23.710 10.537 7.623 1.00 94.44 169 PRO A CA 1
ATOM 1391 C C . PRO A 1 169 ? 22.560 9.650 8.110 1.00 94.44 169 PRO A C 1
ATOM 1393 O O . PRO A 1 169 ? 21.414 9.804 7.683 1.00 94.44 169 PRO A O 1
ATOM 1396 N N . LEU A 1 170 ? 22.864 8.744 9.044 1.00 94.69 170 LEU A N 1
ATOM 1397 C CA . LEU A 1 170 ? 21.848 7.981 9.767 1.00 94.69 170 LEU A CA 1
ATOM 1398 C C . LEU A 1 170 ? 21.010 8.925 10.638 1.00 94.69 170 LEU A C 1
ATOM 1400 O O . LEU A 1 170 ? 21.528 9.568 11.550 1.00 94.69 170 LEU A O 1
ATOM 1404 N N . ASP A 1 171 ? 19.709 8.967 10.371 1.00 95.12 171 ASP A N 1
ATOM 1405 C CA . ASP A 1 171 ? 18.712 9.670 11.171 1.00 95.12 171 ASP A CA 1
ATOM 1406 C C . ASP A 1 171 ? 17.341 9.021 10.952 1.00 95.12 171 ASP A C 1
ATOM 1408 O O . ASP A 1 171 ? 16.746 9.098 9.878 1.00 95.12 171 ASP A O 1
ATOM 1412 N N . ALA A 1 172 ? 16.794 8.402 11.994 1.00 95.62 172 ALA A N 1
ATOM 1413 C CA . ALA A 1 172 ? 15.505 7.724 11.912 1.00 95.62 172 ALA A CA 1
ATOM 1414 C C . ALA A 1 172 ? 14.289 8.673 12.021 1.00 95.62 172 ALA A C 1
ATOM 1416 O O . ALA A 1 172 ? 13.141 8.265 11.815 1.00 95.62 172 ALA A O 1
ATOM 1417 N N . ARG A 1 173 ? 14.499 9.959 12.347 1.00 97.44 173 ARG A N 1
ATOM 1418 C CA . ARG A 1 173 ? 13.431 10.973 12.424 1.00 97.44 173 ARG A CA 1
ATOM 1419 C C . ARG A 1 173 ? 12.731 11.214 11.080 1.00 97.44 173 ARG A C 1
ATOM 1421 O O . ARG A 1 173 ? 11.499 11.153 11.082 1.00 97.44 173 ARG A O 1
ATOM 1428 N N . PRO A 1 174 ? 13.424 11.478 9.955 1.00 97.19 174 PRO A N 1
ATOM 1429 C CA . PRO A 1 174 ? 12.768 11.703 8.667 1.00 97.19 174 PRO A CA 1
ATOM 1430 C C . PRO A 1 174 ? 11.967 10.482 8.186 1.00 97.19 174 PRO A C 1
ATOM 1432 O O . PRO A 1 174 ? 10.858 10.665 7.686 1.00 97.19 174 PRO A O 1
ATOM 1435 N N . GLN A 1 175 ? 12.435 9.251 8.443 1.00 97.75 175 GLN A N 1
ATOM 1436 C CA . GLN A 1 175 ? 11.651 8.030 8.206 1.00 97.75 175 GLN A CA 1
ATOM 1437 C C . GLN A 1 175 ? 10.323 8.075 8.975 1.00 97.75 175 GLN A C 1
ATOM 1439 O O . GLN A 1 175 ? 9.249 8.005 8.380 1.00 97.75 175 GLN A O 1
ATOM 1444 N N . ALA A 1 176 ? 10.364 8.266 10.296 1.00 98.31 176 ALA A N 1
ATOM 1445 C CA . ALA A 1 176 ? 9.151 8.309 11.112 1.00 98.31 176 ALA A CA 1
ATOM 1446 C C . ALA A 1 176 ? 8.191 9.443 10.708 1.00 98.31 176 ALA A C 1
ATOM 1448 O O . ALA A 1 176 ? 6.972 9.258 10.725 1.00 98.31 176 ALA A O 1
ATOM 1449 N N . ARG A 1 177 ? 8.722 10.606 10.307 1.00 98.69 177 ARG A N 1
ATOM 1450 C CA . ARG A 1 177 ? 7.920 11.736 9.811 1.00 98.69 177 ARG A CA 1
ATOM 1451 C C . ARG A 1 177 ? 7.222 11.413 8.491 1.00 98.69 177 ARG A C 1
ATOM 1453 O O . ARG A 1 177 ? 6.061 11.782 8.332 1.00 98.69 177 ARG A O 1
ATOM 1460 N N . ALA A 1 178 ? 7.888 10.707 7.579 1.00 98.56 178 ALA A N 1
ATOM 1461 C CA . ALA A 1 178 ? 7.299 10.283 6.311 1.00 98.56 178 ALA A CA 1
ATOM 1462 C C . ALA A 1 178 ? 6.175 9.255 6.503 1.00 98.56 178 ALA A C 1
ATOM 1464 O O . ALA A 1 178 ? 5.111 9.391 5.896 1.00 98.56 178 ALA A O 1
ATOM 1465 N N . TYR A 1 179 ? 6.349 8.309 7.432 1.00 98.62 179 TYR A N 1
ATOM 1466 C CA . TYR A 1 179 ? 5.282 7.390 7.835 1.00 98.62 179 TYR A CA 1
ATOM 1467 C C . TYR A 1 179 ? 4.085 8.136 8.454 1.00 98.62 179 TYR A C 1
ATOM 1469 O O . TYR A 1 179 ? 2.942 7.873 8.080 1.00 98.62 179 TYR A O 1
ATOM 1477 N N . GLU A 1 180 ? 4.313 9.086 9.373 1.00 98.44 180 GLU A N 1
ATOM 1478 C CA . GLU A 1 180 ? 3.225 9.868 9.992 1.00 98.44 180 GLU A CA 1
ATOM 1479 C C . GLU A 1 180 ? 2.476 10.686 8.928 1.00 98.44 180 GLU A C 1
ATOM 1481 O O . GLU A 1 180 ? 1.247 10.647 8.886 1.00 98.44 180 GLU A O 1
ATOM 1486 N N . ALA A 1 181 ? 3.203 11.341 8.016 1.00 98.69 181 ALA A N 1
ATOM 1487 C CA . ALA A 1 181 ? 2.618 12.111 6.923 1.00 98.69 181 ALA A CA 1
ATOM 1488 C C . ALA A 1 181 ? 1.756 11.246 5.991 1.00 98.69 181 ALA A C 1
ATOM 1490 O O . ALA A 1 181 ? 0.653 11.654 5.625 1.00 98.69 181 ALA A O 1
ATOM 1491 N N . PHE A 1 182 ? 2.213 10.040 5.638 1.00 98.62 182 PHE A N 1
ATOM 1492 C CA . PHE A 1 182 ? 1.416 9.100 4.850 1.00 98.62 182 PHE A CA 1
ATOM 1493 C C . PHE A 1 182 ? 0.083 8.781 5.543 1.00 98.62 182 PHE A C 1
ATOM 1495 O O . PHE A 1 182 ? -0.982 8.901 4.931 1.00 98.62 182 PHE A O 1
ATOM 1502 N N . TYR A 1 183 ? 0.111 8.427 6.832 1.00 97.38 183 TYR A N 1
ATOM 1503 C CA . TYR A 1 183 ? -1.119 8.121 7.560 1.00 97.38 183 TYR A CA 1
ATOM 1504 C C . TYR A 1 183 ? -2.046 9.334 7.691 1.00 97.38 183 TYR A C 1
ATOM 1506 O O . TYR A 1 183 ? -3.256 9.181 7.503 1.00 97.38 183 TYR A O 1
ATOM 1514 N N . GLU A 1 184 ? -1.517 10.529 7.974 1.00 95.50 184 GLU A N 1
ATOM 1515 C CA . GLU A 1 184 ? -2.314 11.762 8.029 1.00 95.50 184 GLU A CA 1
ATOM 1516 C C . GLU A 1 184 ? -3.029 12.042 6.701 1.00 95.50 184 GLU A C 1
ATOM 1518 O O . GLU A 1 184 ? -4.199 12.430 6.689 1.00 95.50 184 GLU A O 1
ATOM 1523 N N . VAL A 1 185 ? -2.360 11.794 5.572 1.00 95.88 185 VAL A N 1
ATOM 1524 C CA . VAL A 1 185 ? -2.941 12.008 4.245 1.00 95.88 185 VAL A CA 1
ATOM 1525 C C . VAL A 1 185 ? -3.991 10.947 3.921 1.00 95.88 185 VAL A C 1
ATOM 1527 O O . VAL A 1 185 ? -5.103 11.300 3.510 1.00 95.88 185 VAL A O 1
ATOM 1530 N N . PHE A 1 186 ? -3.657 9.662 4.055 1.00 96.00 186 PHE A N 1
ATOM 1531 C CA . PHE A 1 186 ? -4.397 8.583 3.393 1.00 96.00 186 PHE A CA 1
ATOM 1532 C C . PHE A 1 186 ? -5.364 7.806 4.294 1.00 96.00 186 PHE A C 1
ATOM 1534 O O . PHE A 1 186 ? -6.349 7.282 3.780 1.00 96.00 186 PHE A O 1
ATOM 1541 N N . SER A 1 187 ? -5.174 7.781 5.619 1.00 87.75 187 SER A N 1
ATOM 1542 C CA . SER A 1 187 ? -5.945 6.896 6.520 1.00 87.75 187 SER A CA 1
ATOM 1543 C C . SER A 1 187 ? -7.463 7.123 6.524 1.00 87.75 187 SER A C 1
ATOM 1545 O O . SER A 1 187 ? -8.226 6.200 6.796 1.00 87.75 187 SER A O 1
ATOM 1547 N N . ALA A 1 188 ? -7.921 8.343 6.229 1.00 81.69 188 ALA A N 1
ATOM 1548 C CA . ALA A 1 188 ? -9.342 8.694 6.197 1.00 81.69 188 ALA A CA 1
ATOM 1549 C C . ALA A 1 188 ? -9.949 8.678 4.781 1.00 81.69 188 ALA A C 1
ATOM 1551 O O . ALA A 1 188 ? -11.106 9.070 4.607 1.00 81.69 188 ALA A O 1
ATOM 1552 N N . LYS A 1 189 ? -9.185 8.283 3.754 1.00 85.38 189 LYS A N 1
ATOM 1553 C CA . LYS A 1 189 ? -9.644 8.330 2.364 1.00 85.38 189 LYS A CA 1
ATOM 1554 C C . LYS A 1 189 ? -10.359 7.023 1.998 1.00 85.38 189 LYS A C 1
ATOM 1556 O O . LYS A 1 189 ? -9.709 5.989 1.935 1.00 85.38 189 LYS A O 1
ATOM 1561 N N . PRO A 1 190 ? -11.666 7.045 1.674 1.00 86.44 190 PRO A N 1
ATOM 1562 C CA . PRO A 1 190 ? -12.433 5.821 1.408 1.00 86.44 190 PRO A CA 1
ATOM 1563 C C . PRO A 1 190 ? -12.041 5.111 0.104 1.00 86.44 190 PRO A C 1
ATOM 1565 O O . PRO A 1 190 ? -12.472 3.992 -0.136 1.00 86.44 190 PRO A O 1
ATOM 1568 N N . TRP A 1 191 ? -11.262 5.771 -0.756 1.00 94.31 191 TRP A N 1
ATOM 1569 C CA . TRP A 1 191 ? -10.732 5.200 -1.994 1.00 94.31 191 TRP A CA 1
ATOM 1570 C C . TRP A 1 191 ? -9.353 4.550 -1.812 1.00 94.31 191 TRP A C 1
ATOM 1572 O O . TRP A 1 191 ? -8.779 4.099 -2.796 1.00 94.31 191 TRP A O 1
ATOM 1582 N N . VAL A 1 192 ? -8.825 4.498 -0.586 1.00 96.44 192 VAL A N 1
ATOM 1583 C CA . VAL A 1 192 ? -7.595 3.778 -0.236 1.00 96.44 192 VAL A CA 1
ATOM 1584 C C . VAL A 1 192 ? -7.977 2.490 0.492 1.00 96.44 192 VAL A C 1
ATOM 1586 O O . VAL A 1 192 ? -8.659 2.539 1.513 1.00 96.44 192 VAL A O 1
ATOM 1589 N N . ALA A 1 193 ? -7.536 1.347 -0.031 1.00 96.06 193 ALA A N 1
ATOM 1590 C CA . ALA A 1 193 ? -7.763 0.026 0.551 1.00 96.06 193 ALA A CA 1
ATOM 1591 C C . ALA A 1 193 ? -6.789 -0.289 1.694 1.00 96.06 193 ALA A C 1
ATOM 1593 O O . ALA A 1 193 ? -7.154 -0.964 2.653 1.00 96.06 193 ALA A O 1
ATOM 1594 N N . GLY A 1 194 ? -5.557 0.214 1.617 1.00 94.88 194 GLY A N 1
ATOM 1595 C CA . GLY A 1 194 ? -4.536 -0.048 2.624 1.00 94.88 194 GLY A CA 1
ATOM 1596 C C . GLY A 1 194 ? -3.128 0.218 2.115 1.00 94.88 194 GLY A C 1
ATOM 1597 O O . GLY A 1 194 ? -2.940 0.824 1.058 1.00 94.88 194 GLY A O 1
ATOM 1598 N N . VAL A 1 195 ? -2.150 -0.237 2.896 1.00 97.38 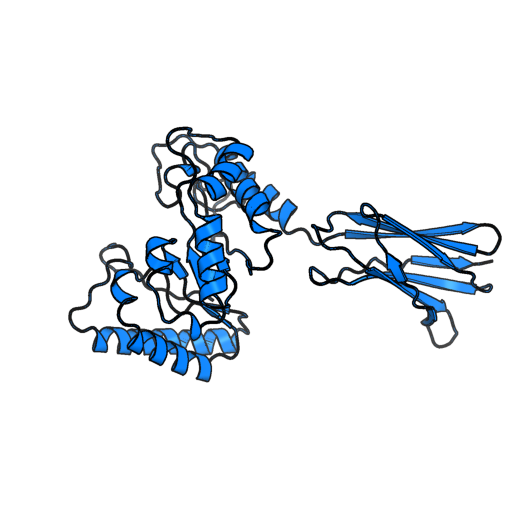195 VAL A N 1
ATOM 1599 C CA . VAL A 1 195 ? -0.722 -0.107 2.607 1.00 97.38 195 VAL A CA 1
ATOM 1600 C C . VAL A 1 195 ? 0.036 -1.353 3.047 1.00 97.38 195 VAL A C 1
ATOM 1602 O O . VAL A 1 195 ? -0.194 -1.866 4.143 1.00 97.38 195 VAL A O 1
ATOM 1605 N N . TYR A 1 196 ? 0.966 -1.796 2.209 1.00 97.25 196 TYR A N 1
ATOM 1606 C CA . TYR A 1 196 ? 2.019 -2.741 2.546 1.00 97.25 196 TYR A CA 1
ATOM 1607 C C . TYR A 1 196 ? 3.340 -1.976 2.646 1.00 97.25 196 TYR A C 1
ATOM 1609 O O . TYR A 1 196 ? 3.823 -1.410 1.668 1.00 97.25 196 TYR A O 1
ATOM 1617 N N . TRP A 1 197 ? 3.896 -1.916 3.856 1.00 97.44 197 TRP A N 1
ATOM 1618 C CA . TRP A 1 197 ? 5.160 -1.228 4.109 1.00 97.44 197 TRP A CA 1
ATOM 1619 C C . TRP A 1 197 ? 6.329 -2.077 3.629 1.00 97.44 197 TRP A C 1
ATOM 1621 O O . TRP A 1 197 ? 6.419 -3.251 3.992 1.00 97.44 197 TRP A O 1
ATOM 1631 N N . TRP A 1 198 ? 7.225 -1.462 2.864 1.00 95.31 198 TRP A N 1
ATOM 1632 C CA . TRP A 1 198 ? 8.527 -2.030 2.563 1.00 95.31 198 TRP A CA 1
ATOM 1633 C C . TRP A 1 198 ? 9.515 -1.605 3.659 1.00 95.31 198 TRP A C 1
ATOM 1635 O O . TRP A 1 198 ? 9.754 -0.414 3.863 1.00 95.31 198 TRP A O 1
ATOM 1645 N N . ASP A 1 199 ? 10.083 -2.527 4.417 1.00 93.06 199 ASP A N 1
ATOM 1646 C CA . ASP A 1 199 ? 9.759 -3.951 4.482 1.00 93.06 199 ASP A CA 1
ATOM 1647 C C . ASP A 1 199 ? 9.947 -4.483 5.907 1.00 93.06 199 ASP A C 1
ATOM 1649 O O . ASP A 1 199 ? 10.188 -3.733 6.855 1.00 93.06 199 ASP A O 1
ATOM 1653 N N . TRP A 1 200 ? 9.762 -5.788 6.087 1.00 93.56 200 TRP A N 1
ATOM 1654 C CA . TRP A 1 200 ? 10.049 -6.455 7.350 1.00 93.56 200 TRP A CA 1
ATOM 1655 C C . TRP A 1 200 ? 10.804 -7.756 7.067 1.00 93.56 200 TRP A C 1
ATOM 1657 O O . TRP A 1 200 ? 10.179 -8.742 6.662 1.00 93.56 200 TRP A O 1
ATOM 1667 N N . PRO A 1 201 ? 12.132 -7.794 7.273 1.00 92.31 201 PRO A N 1
ATOM 1668 C CA . PRO A 1 201 ? 12.936 -8.940 6.876 1.00 92.31 201 PRO A CA 1
ATOM 1669 C C . PRO A 1 201 ? 12.576 -10.186 7.691 1.00 92.31 201 PRO A C 1
ATOM 1671 O O . PRO A 1 201 ? 12.341 -10.113 8.901 1.00 92.31 201 PRO A O 1
ATOM 1674 N N . ALA A 1 202 ? 12.577 -11.348 7.028 1.00 91.62 202 ALA A N 1
ATOM 1675 C CA . ALA A 1 202 ? 12.314 -12.643 7.664 1.00 91.62 202 ALA A CA 1
ATOM 1676 C C . ALA A 1 202 ? 13.378 -12.994 8.719 1.00 91.62 202 ALA A C 1
ATOM 1678 O O . ALA A 1 202 ? 13.047 -13.522 9.780 1.00 91.62 202 ALA A O 1
ATOM 1679 N N . ASN A 1 203 ? 14.635 -12.624 8.446 1.00 89.25 203 ASN A N 1
ATOM 1680 C CA . ASN A 1 203 ? 15.781 -12.771 9.343 1.00 89.25 203 ASN A CA 1
ATOM 1681 C C . ASN A 1 203 ? 16.368 -11.385 9.666 1.00 89.25 203 ASN A C 1
ATOM 1683 O O . ASN A 1 203 ? 17.355 -10.969 9.061 1.00 89.25 203 ASN A O 1
ATOM 1687 N N . PRO A 1 204 ? 15.733 -10.629 10.572 1.00 84.62 204 PRO A N 1
ATOM 1688 C CA . PRO A 1 204 ? 16.143 -9.272 10.906 1.00 84.62 204 PRO A CA 1
ATOM 1689 C C . PRO A 1 204 ? 17.452 -9.275 11.709 1.00 84.62 204 PRO A C 1
ATOM 1691 O O . PRO A 1 204 ? 17.589 -10.094 12.625 1.00 84.62 204 PRO A O 1
ATOM 1694 N N . PRO A 1 205 ? 18.380 -8.335 11.449 1.00 80.56 205 PRO A N 1
ATOM 1695 C CA . PRO A 1 205 ? 19.565 -8.171 12.282 1.00 80.56 205 PRO A CA 1
ATOM 1696 C C . PRO A 1 205 ? 19.196 -7.716 13.705 1.00 80.56 205 PRO A C 1
ATOM 1698 O O . PRO A 1 205 ? 18.091 -7.233 13.976 1.00 80.56 205 PRO A O 1
ATOM 1701 N N . ALA A 1 206 ? 20.137 -7.872 14.639 1.00 77.94 206 ALA A N 1
ATOM 1702 C CA . ALA A 1 206 ? 19.998 -7.322 15.982 1.00 77.94 206 ALA A CA 1
ATOM 1703 C C . ALA A 1 206 ? 20.206 -5.796 15.944 1.00 77.94 206 ALA A C 1
ATOM 1705 O O . ALA A 1 206 ? 21.281 -5.328 15.584 1.00 77.94 206 ALA A O 1
ATOM 1706 N N . GLY A 1 207 ? 19.190 -5.024 16.339 1.00 76.38 207 GLY A N 1
ATOM 1707 C CA . GLY A 1 207 ? 19.237 -3.557 16.323 1.00 76.38 207 GLY A CA 1
ATOM 1708 C C . GLY A 1 207 ? 18.814 -2.943 14.984 1.00 76.38 207 GLY A C 1
ATOM 1709 O O . GLY A 1 207 ? 18.074 -3.562 14.221 1.00 76.38 207 GLY A O 1
ATOM 1710 N N . SER A 1 208 ? 19.241 -1.702 14.736 1.00 79.75 208 SER A N 1
ATOM 1711 C CA . SER A 1 208 ? 18.972 -0.995 13.477 1.00 79.75 208 SER A CA 1
ATOM 1712 C C . SER A 1 208 ? 19.795 -1.601 12.342 1.00 79.75 208 SER A C 1
ATOM 1714 O O . SER A 1 208 ? 21.007 -1.761 12.479 1.00 79.75 208 SER A O 1
ATOM 1716 N N . SER A 1 209 ? 19.153 -1.903 11.213 1.00 80.31 209 SER A N 1
ATOM 1717 C CA . SER A 1 209 ? 19.847 -2.300 9.981 1.00 80.31 209 SER A CA 1
ATOM 1718 C C . SER A 1 209 ? 20.345 -1.106 9.162 1.00 80.31 209 SER A C 1
ATOM 1720 O O . SER A 1 209 ? 21.123 -1.290 8.231 1.00 80.31 209 SER A O 1
ATOM 1722 N N . GLY A 1 210 ? 19.868 0.112 9.451 1.00 87.94 210 GLY A N 1
ATOM 1723 C CA . GLY A 1 210 ? 20.021 1.256 8.548 1.00 87.94 210 GLY A CA 1
ATOM 1724 C C . GLY A 1 210 ? 19.296 1.095 7.200 1.00 87.94 210 GLY A C 1
ATOM 1725 O O . GLY A 1 210 ? 19.508 1.919 6.308 1.00 87.94 210 GLY A O 1
ATOM 1726 N N . ASP A 1 211 ? 18.480 0.046 7.061 1.00 91.31 211 ASP A N 1
ATOM 1727 C CA . ASP A 1 211 ? 17.697 -0.314 5.875 1.00 91.31 211 ASP A CA 1
ATOM 1728 C C . ASP A 1 211 ? 16.238 0.165 6.020 1.00 91.31 211 ASP A C 1
ATOM 1730 O O . ASP A 1 211 ? 15.869 0.747 7.040 1.00 91.31 211 ASP A O 1
ATOM 1734 N N . TYR A 1 212 ? 15.392 -0.074 5.021 1.00 94.31 212 TYR A N 1
ATOM 1735 C CA . TYR A 1 212 ? 13.998 0.378 4.968 1.00 94.31 212 TYR A CA 1
ATOM 1736 C C . TYR A 1 212 ? 13.143 0.003 6.178 1.00 94.31 212 TYR A C 1
ATOM 1738 O O . TYR A 1 212 ? 12.226 0.751 6.538 1.00 94.31 212 TYR A O 1
ATOM 1746 N N . THR A 1 213 ? 13.416 -1.158 6.775 1.00 94.38 213 THR A N 1
ATOM 1747 C CA . THR A 1 213 ? 12.584 -1.722 7.833 1.00 94.38 213 THR A CA 1
ATOM 1748 C C . THR A 1 213 ? 12.334 -0.725 8.972 1.00 94.38 213 THR A C 1
ATOM 1750 O O . THR A 1 213 ? 13.272 -0.194 9.568 1.00 94.38 213 THR A O 1
ATOM 1753 N N . PRO A 1 214 ? 11.066 -0.497 9.358 1.00 94.25 214 PRO A N 1
ATOM 1754 C CA . PRO A 1 214 ? 10.737 0.358 10.490 1.00 94.25 214 PRO A CA 1
ATOM 1755 C C . PRO A 1 214 ? 10.992 -0.344 11.832 1.00 94.25 214 PRO A C 1
ATOM 1757 O O . PRO A 1 214 ? 10.873 0.289 12.881 1.00 94.25 214 PRO A O 1
ATOM 1760 N N . ARG A 1 215 ? 11.288 -1.654 11.830 1.00 92.94 215 ARG A N 1
ATOM 1761 C CA . ARG A 1 215 ? 11.500 -2.473 13.031 1.00 92.94 215 ARG A CA 1
ATOM 1762 C C . ARG A 1 215 ? 12.599 -1.886 13.915 1.00 92.94 215 ARG A C 1
ATOM 1764 O O . ARG A 1 215 ? 13.734 -1.737 13.487 1.00 92.94 215 ARG A O 1
ATOM 1771 N N . GLY A 1 216 ? 12.275 -1.636 15.181 1.00 90.88 216 GLY A N 1
ATOM 1772 C CA . GLY A 1 216 ? 13.200 -1.042 16.150 1.00 90.88 216 GLY A CA 1
ATOM 1773 C C . GLY A 1 216 ? 13.402 0.467 15.976 1.00 90.88 216 GLY A C 1
ATOM 1774 O O . GLY A 1 216 ? 13.894 1.115 16.898 1.00 90.88 216 GLY A O 1
ATOM 1775 N N . GLU A 1 217 ? 12.945 1.042 14.863 1.00 93.81 217 GLU A N 1
ATOM 1776 C CA . GLU A 1 217 ? 13.024 2.469 14.578 1.00 93.81 217 GLU A CA 1
ATOM 1777 C C . GLU A 1 217 ? 11.818 3.237 15.148 1.00 93.81 217 GLU A C 1
ATOM 1779 O O . GLU A 1 217 ? 10.755 2.665 15.426 1.00 93.81 217 GLU A O 1
ATOM 1784 N N . PRO A 1 218 ? 11.904 4.573 15.304 1.00 96.19 218 PRO A N 1
ATOM 1785 C CA . PRO A 1 218 ? 10.757 5.396 15.6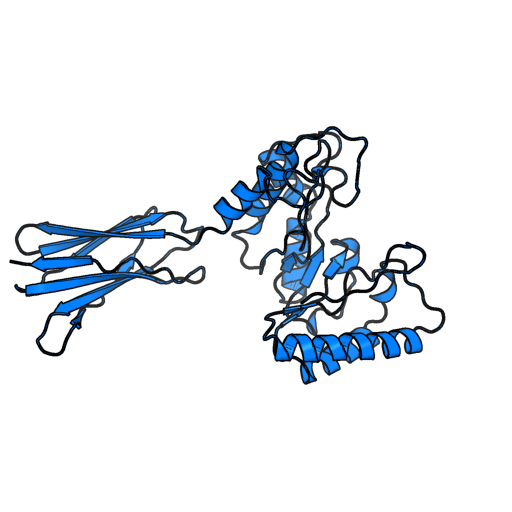76 1.00 96.19 218 PRO A CA 1
ATOM 1786 C C . PRO A 1 218 ? 9.551 5.238 14.732 1.00 96.19 218 PRO A C 1
ATOM 1788 O O . PRO A 1 218 ? 8.415 5.412 15.181 1.00 96.19 218 PRO A O 1
ATOM 1791 N N . ALA A 1 219 ? 9.768 4.862 13.465 1.00 96.88 219 ALA A N 1
ATOM 1792 C CA . ALA A 1 219 ? 8.708 4.586 12.497 1.00 96.88 219 ALA A CA 1
ATOM 1793 C C . ALA A 1 219 ? 7.817 3.394 12.898 1.00 96.88 219 ALA A C 1
ATOM 1795 O O . ALA A 1 219 ? 6.604 3.457 12.691 1.00 96.88 219 ALA A O 1
ATOM 1796 N N . GLN A 1 220 ? 8.343 2.361 13.575 1.00 95.62 220 GLN A N 1
ATOM 1797 C CA . GLN A 1 220 ? 7.507 1.273 14.102 1.00 95.62 220 GLN A CA 1
ATOM 1798 C C . GLN A 1 220 ? 6.437 1.807 15.060 1.00 95.62 220 GLN A C 1
ATOM 1800 O O . GLN A 1 220 ? 5.271 1.426 14.957 1.00 95.62 220 GLN A O 1
ATOM 1805 N N . ARG A 1 221 ? 6.787 2.746 15.951 1.00 95.81 221 ARG A N 1
ATOM 1806 C CA . ARG A 1 221 ? 5.809 3.342 16.880 1.00 95.81 221 ARG A CA 1
ATOM 1807 C C . ARG A 1 221 ? 4.724 4.132 16.152 1.00 95.81 221 ARG A C 1
ATOM 1809 O O . ARG A 1 221 ? 3.596 4.199 16.638 1.00 95.81 221 ARG A O 1
ATOM 1816 N N . VAL A 1 222 ? 5.040 4.716 14.996 1.00 96.50 222 VAL A N 1
ATOM 1817 C CA . VAL A 1 222 ? 4.051 5.370 14.128 1.00 96.50 222 VAL A CA 1
ATOM 1818 C C . VAL A 1 222 ? 3.083 4.327 13.566 1.00 96.50 222 VAL A C 1
ATOM 1820 O O . VAL A 1 222 ? 1.874 4.483 13.723 1.00 96.50 222 VAL A O 1
ATOM 1823 N N . ILE A 1 223 ? 3.585 3.225 13.002 1.00 95.19 223 ILE A N 1
ATOM 1824 C CA . ILE A 1 223 ? 2.751 2.125 12.483 1.00 95.19 223 ILE A CA 1
ATOM 1825 C C . ILE A 1 223 ? 1.859 1.546 13.584 1.00 95.19 223 ILE A C 1
ATOM 1827 O O . ILE A 1 223 ? 0.654 1.400 13.383 1.00 95.19 223 ILE A O 1
ATOM 1831 N N . GLU A 1 224 ? 2.418 1.257 14.761 1.00 92.94 224 GLU A N 1
ATOM 1832 C CA . GLU A 1 224 ? 1.668 0.749 15.911 1.00 92.94 224 GLU A CA 1
ATOM 1833 C C . GLU A 1 224 ? 0.589 1.734 16.348 1.00 92.94 224 GLU A C 1
ATOM 1835 O O . GLU A 1 224 ? -0.566 1.349 16.531 1.00 92.94 224 GLU A O 1
ATOM 1840 N N . LYS A 1 225 ? 0.944 3.021 16.487 1.00 88.69 225 LYS A N 1
ATOM 1841 C CA . LYS A 1 225 ? -0.003 4.089 16.814 1.00 88.69 225 LYS A CA 1
ATOM 1842 C C . LYS A 1 225 ? -1.146 4.077 15.814 1.00 88.69 225 LYS A C 1
ATOM 1844 O O . LYS A 1 225 ? -2.283 4.079 16.272 1.00 88.69 225 LYS A O 1
ATOM 1849 N N . TRP A 1 226 ? -0.860 4.058 14.507 1.00 88.31 226 TRP A N 1
ATOM 1850 C CA . TRP A 1 226 ? -1.850 4.189 13.438 1.00 88.31 226 TRP A CA 1
ATOM 1851 C C . TRP A 1 226 ? -2.720 2.967 13.186 1.00 88.31 226 TRP A C 1
ATOM 1853 O O . TRP A 1 226 ? -3.917 3.156 12.969 1.00 88.31 226 TRP A O 1
ATOM 1863 N N . ASN A 1 227 ? -2.189 1.760 13.346 1.00 85.25 227 ASN A N 1
ATOM 1864 C CA . ASN A 1 227 ? -2.937 0.517 13.141 1.00 85.25 227 ASN A CA 1
ATOM 1865 C C . ASN A 1 227 ? -3.519 -0.071 14.426 1.00 85.25 227 ASN A C 1
ATOM 1867 O O . ASN A 1 227 ? -4.206 -1.091 14.377 1.00 85.25 227 ASN A O 1
ATOM 1871 N N . ARG A 1 228 ? -3.290 0.558 15.589 1.00 80.00 228 ARG A N 1
ATOM 1872 C CA . ARG A 1 228 ? -3.933 0.114 16.826 1.00 80.00 228 ARG A CA 1
ATOM 1873 C C . ARG A 1 228 ? -5.452 0.140 16.634 1.00 80.00 228 ARG A C 1
ATOM 1875 O O . ARG A 1 228 ? -5.989 1.213 16.327 1.00 80.00 228 ARG A O 1
ATOM 1882 N N . PRO A 1 229 ? -6.154 -0.984 16.864 1.00 68.38 229 PRO A N 1
ATOM 1883 C CA . PRO A 1 229 ? -7.602 -0.997 16.770 1.00 68.38 229 PRO A CA 1
ATOM 1884 C C . PRO A 1 229 ? -8.193 0.039 17.739 1.00 68.38 229 PRO A C 1
ATOM 1886 O O . PRO A 1 229 ? -7.602 0.306 18.798 1.00 68.38 229 PRO A O 1
ATOM 1889 N N . PRO A 1 230 ? -9.363 0.624 17.419 1.00 68.56 230 PRO A N 1
ATOM 1890 C CA . PRO A 1 230 ? -10.054 1.488 18.361 1.00 68.56 230 PRO A CA 1
ATOM 1891 C C . PRO A 1 230 ? -10.260 0.733 19.671 1.00 68.56 230 PRO A C 1
ATOM 1893 O O . PRO A 1 230 ? -10.537 -0.466 19.673 1.00 68.56 230 PRO A O 1
ATOM 1896 N N . THR A 1 231 ? -10.168 1.431 20.797 1.00 76.44 231 THR A N 1
ATOM 1897 C CA . THR A 1 231 ? -10.502 0.828 22.093 1.00 76.44 231 THR A CA 1
ATOM 1898 C C . THR A 1 231 ? -11.836 1.367 22.560 1.00 76.44 231 THR A C 1
ATOM 1900 O O . THR A 1 231 ? -12.076 2.573 22.499 1.00 76.44 231 THR A O 1
ATOM 1903 N N . LEU A 1 232 ? -12.710 0.472 23.020 1.00 83.25 232 LEU A N 1
ATOM 1904 C CA . LEU A 1 232 ? -13.979 0.831 23.635 1.00 83.25 232 LEU A CA 1
ATOM 1905 C C . LEU A 1 232 ? -13.993 0.368 25.087 1.00 83.25 232 LEU A C 1
ATOM 1907 O O . LEU A 1 232 ? -14.015 -0.828 25.371 1.00 83.25 232 LEU A O 1
ATOM 1911 N N . THR A 1 233 ? -14.038 1.325 26.006 1.00 88.19 233 THR A N 1
ATOM 1912 C CA . THR A 1 233 ? -14.207 1.050 27.434 1.00 88.19 233 THR A CA 1
ATOM 1913 C C . THR A 1 233 ? -15.644 1.342 27.835 1.00 88.19 233 THR A C 1
ATOM 1915 O O . THR A 1 233 ? -16.180 2.391 27.475 1.00 88.19 233 THR A O 1
ATOM 1918 N N . LEU A 1 234 ? -16.257 0.431 28.592 1.00 91.31 234 LEU A N 1
ATOM 1919 C CA . LEU A 1 234 ? -17.575 0.599 29.198 1.00 91.31 234 LEU A CA 1
ATOM 1920 C C . LEU A 1 234 ? -17.412 0.725 30.719 1.00 91.31 234 LEU A C 1
ATOM 1922 O O . LEU A 1 234 ? -16.574 0.078 31.333 1.00 91.31 234 LEU A O 1
ATOM 1926 N N . GLY A 1 235 ? -18.208 1.584 31.337 1.00 91.50 235 GLY A N 1
ATOM 1927 C CA . GLY A 1 235 ? -18.304 1.742 32.779 1.00 91.50 235 GLY A CA 1
ATOM 1928 C C . GLY A 1 235 ? -19.761 1.698 33.208 1.00 91.50 235 GLY A C 1
ATOM 1929 O O . GLY A 1 235 ? -20.635 2.242 32.527 1.00 91.50 235 GLY A O 1
ATOM 1930 N N . VAL A 1 236 ? -20.016 1.067 34.352 1.00 91.75 236 VAL A N 1
ATOM 1931 C CA . VAL A 1 236 ? -21.352 0.934 34.938 1.00 91.75 236 VAL A CA 1
ATOM 1932 C C . VAL A 1 236 ? -21.398 1.709 36.247 1.00 91.75 236 VAL A C 1
ATOM 1934 O O . VAL A 1 236 ? -20.532 1.540 37.102 1.00 91.75 236 VAL A O 1
ATOM 1937 N N . ARG A 1 237 ? -22.408 2.563 36.417 1.00 90.81 237 ARG A N 1
ATOM 1938 C CA . ARG A 1 237 ? -22.716 3.223 37.692 1.00 90.81 237 ARG A CA 1
ATOM 1939 C C . ARG A 1 237 ? -24.196 3.072 38.007 1.00 90.81 237 ARG A C 1
ATOM 1941 O O . ARG A 1 237 ? -25.024 3.164 37.109 1.00 90.81 237 ARG A O 1
ATOM 1948 N N . GLN A 1 238 ? -24.532 2.885 39.276 1.00 86.12 238 GLN A N 1
ATOM 1949 C CA . GLN A 1 238 ? -25.920 2.801 39.731 1.00 86.12 238 GLN A CA 1
ATOM 1950 C C . GLN A 1 238 ? -26.303 4.098 40.443 1.00 86.12 238 GLN A C 1
ATOM 1952 O O . GLN A 1 238 ? -25.511 4.632 41.219 1.00 86.12 238 GLN A O 1
ATOM 1957 N N . ARG A 1 239 ? -27.489 4.634 40.145 1.00 82.44 239 ARG A N 1
ATOM 1958 C CA . ARG A 1 239 ? -28.044 5.836 40.783 1.00 82.44 239 ARG A CA 1
ATOM 1959 C C . ARG A 1 239 ? -29.557 5.705 40.910 1.00 82.44 239 ARG A C 1
ATOM 1961 O O . ARG A 1 239 ? -30.221 5.566 39.890 1.00 82.44 239 ARG A O 1
ATOM 1968 N N . ALA A 1 240 ? -30.079 5.789 42.136 1.00 79.00 240 ALA A N 1
ATOM 1969 C CA . ALA A 1 240 ? -31.513 5.914 42.432 1.00 79.00 240 ALA A CA 1
ATOM 1970 C C . ALA A 1 240 ? -32.417 4.987 41.580 1.00 79.00 240 ALA A C 1
ATOM 1972 O O . ALA A 1 240 ? -33.308 5.443 40.869 1.00 79.00 240 ALA A O 1
ATOM 1973 N N . GLY A 1 241 ? -32.136 3.677 41.582 1.00 75.44 241 GLY A N 1
ATOM 1974 C CA . GLY A 1 241 ? -32.928 2.677 40.846 1.00 75.44 241 GLY A CA 1
ATOM 1975 C C . GLY A 1 241 ? -32.669 2.587 39.332 1.00 75.44 241 GLY A C 1
ATOM 1976 O O . GLY A 1 241 ? -33.297 1.769 38.656 1.00 75.44 241 GLY A O 1
ATOM 1977 N N . VAL A 1 242 ? -31.733 3.375 38.793 1.00 85.75 242 VAL A N 1
ATOM 1978 C CA . VAL A 1 242 ? -31.335 3.393 37.376 1.00 85.75 242 VAL A CA 1
ATOM 1979 C C . VAL A 1 242 ? -29.866 2.994 37.225 1.00 85.75 242 VAL A C 1
ATOM 1981 O O . VAL A 1 242 ? -29.006 3.376 38.022 1.00 85.75 242 VAL A O 1
ATOM 1984 N N . VAL A 1 243 ? -29.559 2.245 36.167 1.00 90.00 243 VAL A N 1
ATOM 1985 C CA . VAL A 1 243 ? -28.186 1.911 35.779 1.00 90.00 243 VAL A CA 1
ATOM 1986 C C . VAL A 1 243 ? -27.739 2.849 34.668 1.00 90.00 243 VAL A C 1
ATOM 1988 O O . VAL A 1 243 ? -28.365 2.932 33.614 1.00 90.00 243 VAL A O 1
ATOM 1991 N N . VAL A 1 244 ? -26.642 3.561 34.903 1.00 91.50 244 VAL A N 1
ATOM 1992 C CA . VAL A 1 244 ? -26.007 4.459 33.941 1.00 91.50 244 VAL A CA 1
ATOM 1993 C C . VAL A 1 244 ? -24.791 3.761 33.346 1.00 91.50 244 VAL A C 1
ATOM 1995 O O . VAL A 1 244 ? -23.816 3.465 34.038 1.00 91.50 244 VAL A O 1
ATOM 1998 N N . LEU A 1 245 ? -24.850 3.529 32.042 1.00 92.62 245 LEU A N 1
ATOM 1999 C CA . LEU A 1 245 ? -23.780 2.981 31.227 1.00 92.62 245 LEU A CA 1
ATOM 2000 C C . LEU A 1 245 ? -23.060 4.132 30.529 1.00 92.62 245 LEU A C 1
ATOM 2002 O O . LEU A 1 245 ? -23.673 4.917 29.807 1.00 92.62 245 LEU A O 1
ATOM 2006 N N . ARG A 1 246 ? -21.754 4.252 30.751 1.00 92.62 246 ARG A N 1
ATOM 2007 C CA . ARG A 1 246 ? -20.898 5.256 30.106 1.00 92.62 246 ARG A CA 1
ATOM 2008 C C . ARG A 1 246 ? -19.830 4.551 29.311 1.00 92.62 246 ARG A C 1
ATOM 2010 O O . ARG A 1 246 ? -19.237 3.613 29.826 1.00 92.62 246 ARG A O 1
ATOM 2017 N N . GLY A 1 247 ? -19.527 5.028 28.115 1.00 88.62 247 GLY A N 1
ATOM 2018 C CA . GLY A 1 247 ? -18.379 4.508 27.393 1.00 88.62 247 GLY A CA 1
ATOM 2019 C C . GLY A 1 247 ? -17.544 5.577 26.729 1.00 88.62 247 GLY A C 1
ATOM 2020 O O . GLY A 1 247 ? -18.016 6.673 26.418 1.00 88.62 247 GLY A O 1
ATOM 2021 N N . VAL A 1 248 ? -16.275 5.229 26.549 1.00 86.69 248 VAL A N 1
ATOM 2022 C CA . VAL A 1 248 ? -15.270 6.040 25.871 1.00 86.69 248 VAL A CA 1
ATOM 2023 C C . VAL A 1 248 ? -14.676 5.188 24.760 1.00 86.69 248 VAL A C 1
ATOM 2025 O O . VAL A 1 248 ? -14.172 4.096 25.017 1.00 86.69 248 VAL A O 1
ATOM 2028 N N . ALA A 1 249 ? -14.753 5.692 23.534 1.00 79.31 249 ALA A N 1
ATOM 2029 C CA . ALA A 1 249 ? -14.060 5.147 22.384 1.00 79.31 249 ALA A CA 1
ATOM 2030 C C . ALA A 1 249 ? -12.822 6.006 22.118 1.00 79.31 249 ALA A C 1
ATOM 2032 O O . ALA A 1 249 ? -12.949 7.165 21.715 1.00 79.31 249 ALA A O 1
ATOM 2033 N N . LYS A 1 250 ? -11.623 5.466 22.357 1.00 72.75 250 LYS A N 1
ATOM 2034 C CA . LYS A 1 250 ? -10.387 6.143 21.952 1.00 72.75 250 LYS A CA 1
ATOM 2035 C C . LYS A 1 250 ? -10.065 5.727 20.523 1.00 72.75 250 LYS A C 1
ATOM 2037 O O . LYS A 1 250 ? -9.982 4.532 20.239 1.00 72.75 250 LYS A O 1
ATOM 2042 N N . ARG A 1 251 ? -9.845 6.732 19.668 1.00 64.75 251 ARG A N 1
ATOM 2043 C CA . ARG A 1 251 ? -9.429 6.573 18.268 1.00 64.75 251 ARG A CA 1
ATOM 2044 C C . ARG A 1 251 ? -10.505 5.956 17.369 1.00 64.75 251 ARG A C 1
ATOM 2046 O O . ARG A 1 251 ? -10.270 4.998 16.646 1.00 64.75 251 ARG A O 1
ATOM 2053 N N . ALA A 1 252 ? -11.701 6.536 17.400 1.00 51.97 252 ALA A N 1
ATOM 2054 C CA . ALA A 1 252 ? -12.542 6.499 16.213 1.00 51.97 252 ALA A CA 1
ATOM 2055 C C . ALA A 1 252 ? -11.945 7.531 15.248 1.00 51.97 252 ALA A C 1
ATOM 2057 O O . ALA A 1 252 ? -11.780 8.683 15.646 1.00 51.97 252 ALA A O 1
ATOM 2058 N N . GLY A 1 253 ? -11.574 7.138 14.029 1.00 52.06 253 GLY A N 1
ATOM 2059 C CA . GLY A 1 253 ? -11.325 8.107 12.958 1.00 52.06 253 GLY A CA 1
ATOM 2060 C C . GLY A 1 253 ? -12.578 8.955 12.679 1.00 52.06 253 GLY A C 1
ATOM 2061 O O . GLY A 1 253 ? -13.512 9.002 13.481 1.00 52.06 253 GLY A O 1
ATOM 2062 N N . ALA A 1 254 ? -12.657 9.580 11.508 1.00 49.31 254 ALA A N 1
ATOM 2063 C CA . ALA A 1 254 ? -13.790 10.416 11.087 1.00 49.31 254 ALA A CA 1
ATOM 2064 C C . ALA A 1 254 ? -15.137 9.663 10.890 1.00 49.31 254 ALA A C 1
ATOM 2066 O O . ALA A 1 254 ? -16.001 10.117 10.145 1.00 49.31 254 ALA A O 1
ATOM 2067 N N . CYS A 1 255 ? -15.346 8.510 11.536 1.00 53.78 255 CYS A N 1
ATOM 2068 C CA . CYS A 1 255 ? -16.540 7.688 11.384 1.00 53.78 255 CYS A CA 1
ATOM 2069 C C . CYS A 1 255 ? -17.541 7.983 12.522 1.00 53.78 255 CYS A C 1
ATOM 2071 O O . CYS A 1 255 ? -17.253 7.687 13.688 1.00 53.78 255 CYS A O 1
ATOM 2073 N N . PRO A 1 256 ? -18.739 8.525 12.232 1.00 53.84 256 PRO A N 1
ATOM 2074 C CA . PRO A 1 256 ? -19.809 8.613 13.219 1.00 53.84 256 PRO A CA 1
ATOM 2075 C C . PRO A 1 256 ? -20.267 7.197 13.594 1.00 53.84 256 PRO A C 1
ATOM 2077 O O . PRO A 1 256 ? -20.822 6.466 12.777 1.00 53.84 256 PRO A O 1
ATOM 2080 N N . ALA A 1 257 ? -20.005 6.792 14.836 1.00 67.75 257 ALA A N 1
ATOM 2081 C CA . ALA A 1 257 ? -20.254 5.432 15.296 1.00 67.75 257 ALA A CA 1
ATOM 2082 C C . ALA A 1 257 ? -21.493 5.353 16.202 1.00 67.75 257 ALA A C 1
ATOM 2084 O O . ALA A 1 257 ? -21.607 6.040 17.226 1.00 67.75 257 ALA A O 1
ATOM 2085 N N . LEU A 1 258 ? -22.419 4.470 15.822 1.00 77.31 258 LEU A N 1
ATOM 2086 C CA . LEU A 1 258 ? -23.465 3.977 16.708 1.00 77.31 258 LEU A CA 1
ATOM 2087 C C . LEU A 1 258 ? -22.842 2.918 17.624 1.00 77.31 258 LEU A C 1
ATOM 2089 O O . LEU A 1 258 ? -22.138 2.017 17.162 1.00 77.31 258 LEU A O 1
ATOM 2093 N N . VAL A 1 259 ? -23.118 3.006 18.920 1.00 83.94 259 VAL A N 1
ATOM 2094 C CA . VAL A 1 259 ? -22.739 1.991 19.900 1.00 83.94 259 VAL A CA 1
ATOM 2095 C C . VAL A 1 259 ? -23.967 1.161 20.214 1.00 83.94 259 VAL A C 1
ATOM 2097 O O . VAL A 1 259 ? -24.933 1.680 20.772 1.00 83.94 259 VAL A O 1
ATOM 2100 N N . ARG A 1 260 ? -23.929 -0.130 19.886 1.00 88.81 260 ARG A N 1
ATOM 2101 C CA . ARG A 1 260 ? -24.908 -1.099 20.384 1.00 88.81 260 ARG A CA 1
ATOM 2102 C C . ARG A 1 260 ? -24.461 -1.588 21.749 1.00 88.81 260 ARG A C 1
ATOM 2104 O O . ARG A 1 260 ? -23.314 -1.982 21.924 1.00 88.81 260 ARG A O 1
ATOM 2111 N N . ILE A 1 261 ? -25.358 -1.573 22.715 1.00 91.38 261 ILE A N 1
ATOM 2112 C CA . ILE A 1 261 ? -25.106 -2.045 24.072 1.00 91.38 261 ILE A CA 1
ATOM 2113 C C . ILE A 1 261 ? -25.926 -3.313 24.242 1.00 91.38 261 ILE A C 1
ATOM 2115 O O . ILE A 1 261 ? -27.090 -3.327 23.873 1.00 91.38 261 ILE A O 1
ATOM 2119 N N . ARG A 1 262 ? -25.339 -4.380 24.775 1.00 93.56 262 ARG A N 1
ATOM 2120 C CA . ARG A 1 262 ? -26.040 -5.624 25.099 1.00 93.56 262 ARG A CA 1
ATOM 2121 C C . ARG A 1 262 ? -26.053 -5.785 26.609 1.00 93.56 262 ARG A C 1
ATOM 2123 O O . ARG A 1 262 ? -24.997 -5.762 27.238 1.00 93.56 262 ARG A O 1
ATOM 2130 N N . ILE A 1 263 ? -27.246 -5.926 27.178 1.00 93.25 263 ILE A N 1
ATOM 2131 C CA . ILE A 1 263 ? -27.459 -6.162 28.607 1.00 93.25 263 ILE A CA 1
ATOM 2132 C C . ILE A 1 263 ? -28.070 -7.545 28.764 1.00 93.25 263 ILE A C 1
ATOM 2134 O O . ILE A 1 263 ? -29.094 -7.857 28.153 1.00 93.25 263 ILE A O 1
ATOM 2138 N N . GLU A 1 264 ? -27.447 -8.363 29.600 1.00 95.69 264 GLU A N 1
ATOM 2139 C CA . GLU A 1 264 ? -27.876 -9.726 29.882 1.00 95.69 264 GLU A CA 1
ATOM 2140 C C . GLU A 1 264 ? -28.102 -9.906 31.382 1.00 95.69 264 GLU A C 1
ATOM 2142 O O . GLU A 1 264 ? -27.317 -9.419 32.195 1.00 95.69 264 GLU A O 1
ATOM 2147 N N . ARG A 1 265 ? -29.178 -10.602 31.752 1.00 95.56 265 ARG A N 1
ATOM 2148 C CA . ARG A 1 265 ? -29.497 -10.958 33.139 1.00 95.56 265 ARG A CA 1
ATOM 2149 C C . ARG A 1 265 ? -29.054 -12.389 33.406 1.00 95.56 265 ARG A C 1
ATOM 2151 O O . ARG A 1 265 ? -29.198 -13.256 32.547 1.00 95.56 265 ARG A O 1
ATOM 2158 N N . SER A 1 266 ? -28.510 -12.625 34.593 1.00 96.88 266 SER A N 1
ATOM 2159 C CA . SER A 1 266 ? -28.178 -13.965 35.066 1.00 96.88 266 SER A CA 1
ATOM 2160 C C . SER A 1 266 ? -29.454 -14.692 35.480 1.00 96.88 266 SER A C 1
ATOM 2162 O O . SER A 1 266 ? -30.211 -14.193 36.313 1.00 96.88 266 SER A O 1
ATOM 2164 N N . LEU A 1 267 ? -29.681 -15.860 34.890 1.00 93.38 267 LEU A N 1
ATOM 2165 C CA . LEU A 1 267 ? -30.762 -16.788 35.204 1.00 93.38 267 LEU A CA 1
ATOM 2166 C C . LEU A 1 267 ? -30.171 -18.177 35.483 1.00 93.38 267 LEU A C 1
ATOM 2168 O O . LEU A 1 267 ? -28.989 -18.417 35.236 1.00 93.38 267 LEU A O 1
ATOM 2172 N N . ARG A 1 268 ? -30.997 -19.116 35.964 1.00 91.38 268 ARG A N 1
ATOM 2173 C CA . ARG A 1 268 ? -30.567 -20.508 36.217 1.00 91.38 268 ARG A CA 1
ATOM 2174 C C . ARG A 1 268 ? -30.035 -21.202 34.957 1.00 91.38 268 ARG A C 1
ATOM 2176 O O . ARG A 1 268 ? -29.095 -21.976 35.043 1.00 91.38 268 ARG A O 1
ATOM 2183 N N . SER A 1 269 ? -30.600 -20.877 33.797 1.00 90.00 269 SER A N 1
ATOM 2184 C CA . SER A 1 269 ? -30.195 -21.378 32.477 1.00 90.00 269 SER A CA 1
ATOM 2185 C C . SER A 1 269 ? -29.002 -20.629 31.862 1.00 90.00 269 SER A C 1
ATOM 2187 O O . SER A 1 269 ? -28.658 -20.871 30.708 1.00 90.00 269 SER A O 1
ATOM 2189 N N . GLY A 1 270 ? -28.388 -19.691 32.592 1.00 93.00 270 GLY A N 1
ATOM 2190 C CA . GLY A 1 270 ? -27.274 -18.869 32.120 1.00 93.00 270 GLY A CA 1
ATOM 2191 C C . GLY A 1 270 ? -27.644 -17.403 31.877 1.00 93.00 270 GLY A C 1
ATOM 2192 O O . GLY A 1 270 ? -28.602 -16.868 32.433 1.00 93.00 270 GLY A O 1
ATOM 2193 N N . TRP A 1 271 ? -26.831 -16.714 31.076 1.00 94.50 271 TRP A N 1
ATOM 2194 C CA . TRP A 1 271 ? -27.026 -15.300 30.749 1.00 94.50 271 TRP A CA 1
ATOM 2195 C C . TRP A 1 271 ? -28.002 -15.141 29.584 1.00 94.50 271 TRP A C 1
ATOM 2197 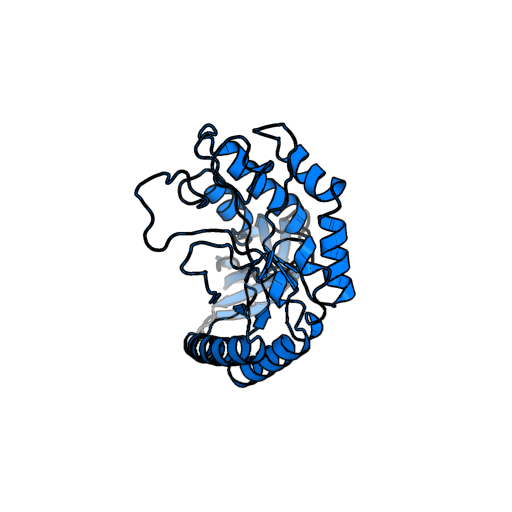O O . TRP A 1 271 ? -27.735 -15.641 28.495 1.00 94.50 271 TRP A O 1
ATOM 2207 N N . GLN A 1 272 ? -29.091 -14.398 29.783 1.00 94.50 272 GLN A N 1
ATOM 2208 C CA . GLN A 1 272 ? -30.063 -14.105 28.725 1.00 94.50 272 GLN A CA 1
ATOM 2209 C C . GLN A 1 272 ? -30.148 -12.611 28.437 1.00 94.50 272 GLN A C 1
ATOM 2211 O O . GLN A 1 272 ? -30.145 -11.792 29.358 1.00 94.50 272 GLN A O 1
ATOM 2216 N N . ALA A 1 273 ? -30.221 -12.253 27.152 1.00 92.25 273 ALA A N 1
ATOM 2217 C CA . ALA A 1 273 ? -30.361 -10.867 26.719 1.00 92.25 273 ALA A CA 1
ATOM 2218 C C . ALA A 1 273 ? -31.709 -10.304 27.171 1.00 92.25 273 ALA A C 1
ATOM 2220 O O . ALA A 1 273 ? -32.751 -10.899 26.925 1.00 92.25 273 ALA A O 1
ATOM 2221 N N . VAL A 1 274 ? -31.671 -9.147 27.828 1.00 92.75 274 VAL A N 1
ATOM 2222 C CA . VAL A 1 274 ? -32.869 -8.451 28.326 1.00 92.75 274 VAL A CA 1
ATOM 2223 C C . VAL A 1 274 ? -33.043 -7.072 27.700 1.00 92.75 274 VAL A C 1
ATOM 2225 O O . VAL A 1 274 ? -34.125 -6.501 27.763 1.00 92.75 274 VAL A O 1
ATOM 2228 N N . SER A 1 275 ? -31.986 -6.509 27.104 1.00 86.06 275 SER A N 1
ATOM 2229 C CA . SER A 1 275 ? -32.063 -5.244 26.377 1.00 86.06 275 SER A CA 1
ATOM 2230 C C . SER A 1 275 ? -30.871 -5.073 25.439 1.00 86.06 275 SER A C 1
ATOM 2232 O O . SER A 1 275 ? -29.744 -5.452 25.778 1.00 86.06 275 SER A O 1
ATOM 2234 N N . THR A 1 276 ? -31.109 -4.462 24.278 1.00 86.44 276 THR A N 1
ATOM 2235 C CA . THR A 1 276 ? -30.057 -4.101 23.320 1.00 86.44 276 THR A CA 1
ATOM 2236 C C . THR A 1 276 ? -30.160 -2.645 22.856 1.00 86.44 276 THR A C 1
ATOM 2238 O O . THR A 1 276 ? -30.412 -2.393 21.675 1.00 86.44 276 THR A O 1
ATOM 2241 N N . PRO A 1 277 ? -30.037 -1.661 23.762 1.00 89.62 277 PRO A N 1
ATOM 2242 C CA . PRO A 1 277 ? -30.198 -0.266 23.393 1.00 89.62 277 PRO A CA 1
ATOM 2243 C C . PRO A 1 277 ? -29.004 0.229 22.570 1.00 89.62 277 PRO A C 1
ATOM 2245 O O . PRO A 1 277 ? -27.929 -0.377 22.548 1.00 89.62 277 PRO A O 1
ATOM 2248 N N . SER A 1 278 ? -29.174 1.374 21.916 1.00 89.12 278 SER A N 1
ATOM 2249 C CA . SER A 1 278 ? -28.102 2.031 21.171 1.00 89.12 278 SER A CA 1
ATOM 2250 C C . SER A 1 278 ? -27.862 3.453 21.654 1.00 89.12 278 SER A C 1
ATOM 2252 O O . SER A 1 278 ? -28.807 4.160 21.993 1.00 89.12 278 SER A O 1
ATOM 2254 N N . ALA A 1 279 ? -26.608 3.892 21.618 1.00 88.88 279 ALA A N 1
ATOM 2255 C CA . ALA A 1 279 ? -26.217 5.268 21.896 1.00 88.88 279 ALA A CA 1
ATOM 2256 C C . ALA A 1 279 ? -25.324 5.805 20.772 1.00 88.88 279 ALA A C 1
ATOM 2258 O O . ALA A 1 279 ? -24.547 5.063 20.174 1.00 88.88 279 ALA A O 1
ATOM 2259 N N . ARG A 1 280 ? -25.414 7.106 20.482 1.00 86.31 280 ARG A N 1
ATOM 2260 C CA . ARG A 1 280 ? -24.476 7.772 19.566 1.00 86.31 280 ARG A CA 1
ATOM 2261 C C . ARG A 1 280 ? -23.236 8.219 20.332 1.00 86.31 280 ARG A C 1
ATOM 2263 O O . ARG A 1 280 ? -23.354 8.754 21.435 1.00 86.31 280 ARG A O 1
ATOM 2270 N N . LEU A 1 281 ? -22.065 8.056 19.726 1.00 82.75 281 LEU A N 1
ATOM 2271 C CA . LEU A 1 281 ? -20.850 8.700 20.213 1.00 82.75 281 LEU A CA 1
ATOM 2272 C C . LEU A 1 281 ? -20.883 10.200 19.911 1.00 82.75 281 LEU A C 1
ATOM 2274 O O . LEU A 1 281 ? -21.140 10.613 18.783 1.00 82.75 281 LEU A O 1
ATOM 2278 N N . ARG A 1 282 ? -20.571 11.014 20.917 1.00 82.06 282 ARG A N 1
ATOM 2279 C CA . ARG A 1 282 ? -20.274 12.443 20.781 1.00 82.06 282 ARG A CA 1
ATOM 2280 C C . ARG A 1 282 ? -18.885 12.695 21.347 1.00 82.06 282 ARG A C 1
ATOM 2282 O O . ARG A 1 282 ? -18.639 12.381 22.509 1.00 82.06 282 ARG A O 1
ATOM 2289 N N . HIS A 1 283 ? -17.973 13.208 20.521 1.00 78.00 283 HIS A N 1
ATOM 2290 C CA . HIS A 1 283 ? -16.570 13.443 20.898 1.00 78.00 283 HIS A CA 1
ATOM 2291 C C . HIS A 1 283 ? -15.911 12.211 21.556 1.00 78.00 283 HIS A C 1
ATOM 2293 O O . HIS A 1 283 ? -15.284 12.302 22.611 1.00 78.00 283 HIS A O 1
ATOM 2299 N N . GLY A 1 284 ? -16.136 11.023 20.983 1.00 79.81 284 GLY A N 1
ATOM 2300 C CA . GLY A 1 284 ? -15.587 9.765 21.503 1.00 79.81 284 GLY A CA 1
ATOM 2301 C C . GLY A 1 284 ? -16.217 9.271 22.812 1.00 79.81 284 GLY A C 1
ATOM 2302 O O . GLY A 1 284 ? -15.694 8.342 23.422 1.00 79.81 284 GLY A O 1
ATOM 2303 N N . ARG A 1 285 ? -17.336 9.849 23.266 1.00 86.56 285 ARG A N 1
ATOM 2304 C CA . ARG A 1 285 ? -18.020 9.456 24.508 1.00 86.56 285 ARG A CA 1
ATOM 2305 C C . ARG A 1 285 ? -19.500 9.178 24.279 1.00 86.56 285 ARG A C 1
ATOM 2307 O O . ARG A 1 285 ? -20.128 9.793 23.422 1.00 86.56 285 ARG A O 1
ATOM 2314 N N . PHE A 1 286 ? -20.074 8.276 25.067 1.00 89.62 286 PHE A N 1
ATOM 2315 C CA . PHE A 1 286 ? -21.522 8.088 25.140 1.00 89.62 286 PHE A CA 1
ATOM 2316 C C . PHE A 1 286 ? -21.972 7.837 26.579 1.00 89.62 286 PHE A C 1
ATOM 2318 O O . PHE A 1 286 ? -21.202 7.381 27.430 1.00 89.62 286 PHE A O 1
ATOM 2325 N N . GLN A 1 287 ? -23.247 8.111 26.835 1.00 92.31 287 GLN A N 1
ATOM 2326 C CA . GLN A 1 287 ? -23.927 7.765 28.074 1.00 92.31 287 GLN A CA 1
ATOM 2327 C C . GLN A 1 287 ? -25.336 7.274 27.746 1.00 92.31 287 GLN A C 1
ATOM 2329 O O . GLN A 1 287 ? -26.013 7.856 26.903 1.00 92.31 287 GLN A O 1
ATOM 2334 N N . LEU A 1 288 ? -25.774 6.230 28.440 1.00 92.44 288 LEU A N 1
ATOM 2335 C CA . LEU A 1 288 ? -27.128 5.704 28.384 1.00 92.44 288 LEU A CA 1
ATOM 2336 C C . LEU A 1 288 ? -27.603 5.370 29.800 1.00 92.44 288 LEU A C 1
ATOM 2338 O O . LEU A 1 288 ? -26.854 4.793 30.584 1.00 92.44 288 LEU A O 1
ATOM 2342 N N . SER A 1 289 ? -28.855 5.687 30.105 1.00 92.31 289 SER A N 1
ATOM 2343 C CA . SER A 1 289 ? -29.515 5.287 31.347 1.00 92.31 289 SER A CA 1
ATOM 2344 C C . SER A 1 289 ? -30.557 4.215 31.049 1.00 92.31 289 SER A C 1
ATOM 2346 O O . SER A 1 289 ? -31.374 4.393 30.149 1.00 92.31 289 SER A O 1
ATOM 2348 N N . VAL A 1 290 ? -30.542 3.116 31.801 1.00 90.50 290 VAL A N 1
ATOM 2349 C CA . VAL A 1 290 ? -31.481 1.998 31.646 1.00 90.50 290 VAL A CA 1
ATOM 2350 C C . VAL A 1 290 ? -32.061 1.638 33.009 1.00 90.50 290 VAL A C 1
ATOM 2352 O O . VAL A 1 290 ? -31.331 1.491 33.992 1.00 90.50 290 VAL A O 1
ATOM 2355 N N . ARG A 1 291 ? -33.387 1.493 33.082 1.00 90.19 291 ARG A N 1
ATOM 2356 C CA . ARG A 1 291 ? -34.055 0.927 34.258 1.00 90.19 291 ARG A CA 1
ATOM 2357 C C . ARG A 1 291 ? -33.992 -0.591 34.172 1.00 90.19 291 ARG A C 1
ATOM 2359 O O . ARG A 1 291 ? -34.413 -1.169 33.178 1.00 90.19 291 ARG A O 1
ATOM 2366 N N . LEU A 1 292 ? -33.465 -1.215 35.216 1.00 89.38 292 LEU A N 1
ATOM 2367 C CA . LEU A 1 292 ? -33.392 -2.666 35.359 1.00 89.38 292 LEU A CA 1
ATOM 2368 C C . LEU A 1 292 ? -34.079 -3.055 36.670 1.00 89.38 292 LEU A C 1
ATOM 2370 O O . LEU A 1 292 ? -34.047 -2.278 37.624 1.00 89.38 292 LEU A O 1
ATOM 2374 N N . SER A 1 293 ? -34.701 -4.232 36.711 1.00 90.69 293 SER A N 1
ATOM 2375 C CA . SER A 1 293 ? -35.184 -4.863 37.948 1.00 90.69 293 SER A CA 1
ATOM 2376 C C . SER A 1 293 ? -34.015 -5.342 38.815 1.00 90.69 293 SER A C 1
ATOM 2378 O O . SER A 1 293 ? -32.883 -5.399 38.335 1.00 90.69 293 SER A O 1
ATOM 2380 N N . SER A 1 294 ? -34.272 -5.737 40.063 1.00 90.38 294 SER A N 1
ATOM 2381 C CA . SER A 1 294 ? -33.247 -6.334 40.927 1.00 90.38 294 SER A CA 1
ATOM 2382 C C . SER A 1 294 ? -32.664 -7.614 40.314 1.00 90.38 294 SER A C 1
ATOM 2384 O O . SER A 1 294 ? -33.355 -8.400 39.655 1.00 90.38 294 SER A O 1
ATOM 2386 N N . GLY A 1 295 ? -31.360 -7.822 40.487 1.00 92.06 295 GLY A N 1
ATOM 2387 C CA . GLY A 1 295 ? -30.672 -9.017 40.003 1.00 92.06 295 GLY A CA 1
ATOM 2388 C C . GLY A 1 295 ? -29.243 -8.771 39.534 1.00 92.06 295 GLY A C 1
ATOM 2389 O O . GLY A 1 295 ? -28.721 -7.657 39.578 1.00 92.06 295 GLY A O 1
ATOM 2390 N N . ARG A 1 296 ? -28.603 -9.846 39.070 1.00 95.00 296 ARG A N 1
ATOM 2391 C CA . ARG A 1 296 ? -27.235 -9.830 38.545 1.00 95.00 296 ARG A CA 1
ATOM 2392 C C . ARG A 1 296 ? -27.252 -9.692 37.025 1.00 95.00 296 ARG A C 1
ATOM 2394 O O . ARG A 1 296 ? -27.943 -10.442 36.335 1.00 95.00 296 ARG A O 1
ATOM 2401 N N . TYR A 1 297 ? -26.474 -8.751 36.512 1.00 94.62 297 TYR A N 1
ATOM 2402 C CA . TYR A 1 297 ? -26.420 -8.376 35.104 1.00 94.62 297 TYR A CA 1
ATOM 2403 C C . TYR A 1 297 ? -24.984 -8.395 34.587 1.00 94.62 297 TYR A C 1
ATOM 2405 O O . TYR A 1 297 ? -24.036 -8.219 35.353 1.00 94.62 297 TYR A O 1
ATOM 2413 N N . ARG A 1 298 ? -24.825 -8.571 33.274 1.00 94.75 298 ARG A N 1
ATOM 2414 C CA . ARG A 1 298 ? -23.601 -8.222 32.555 1.00 94.75 298 ARG A CA 1
ATOM 2415 C C . ARG A 1 298 ? -23.936 -7.299 31.394 1.00 94.75 298 ARG A C 1
ATOM 2417 O O . ARG A 1 298 ? -24.943 -7.497 30.716 1.00 94.75 298 ARG A O 1
ATOM 2424 N N . ALA A 1 299 ? -23.099 -6.295 31.171 1.00 94.12 299 ALA A N 1
ATOM 2425 C CA . ALA A 1 299 ? -23.235 -5.377 30.048 1.00 94.12 299 ALA A CA 1
ATOM 2426 C C . ALA A 1 299 ? -21.970 -5.376 29.190 1.00 94.12 299 ALA A C 1
ATOM 2428 O O . ALA A 1 299 ? -20.858 -5.381 29.715 1.00 94.12 299 ALA A O 1
ATOM 2429 N N . SER A 1 300 ? -22.143 -5.327 27.875 1.00 93.12 300 SER A N 1
ATOM 2430 C CA . SER A 1 300 ? -21.069 -5.084 26.914 1.00 93.12 300 SER A CA 1
ATOM 2431 C C . SER A 1 300 ? -21.519 -4.053 25.889 1.00 93.12 300 SER A C 1
ATOM 2433 O O . SER A 1 300 ? -22.712 -3.860 25.648 1.00 93.12 300 SER A O 1
ATOM 2435 N N . ALA A 1 301 ? -20.562 -3.351 25.301 1.00 91.06 301 ALA A N 1
ATOM 2436 C CA . ALA A 1 301 ? -20.806 -2.386 24.247 1.00 91.06 301 ALA A CA 1
ATOM 2437 C C . ALA A 1 301 ? -20.045 -2.801 22.989 1.00 91.06 301 ALA A C 1
ATOM 2439 O O . ALA A 1 301 ? -18.955 -3.363 23.062 1.00 91.06 301 ALA A O 1
ATOM 2440 N N . GLN A 1 302 ? -20.622 -2.525 21.829 1.00 87.44 302 GLN A N 1
ATOM 2441 C CA . GLN A 1 302 ? -20.026 -2.779 20.532 1.00 87.44 302 GLN A CA 1
ATOM 2442 C C . GLN A 1 302 ? -20.142 -1.526 19.672 1.00 87.44 302 GLN A C 1
ATOM 2444 O O . GLN A 1 302 ? -21.239 -1.011 19.451 1.00 87.44 302 GLN A O 1
ATOM 2449 N N . LEU A 1 303 ? -19.010 -1.067 19.150 1.00 81.56 303 LEU A N 1
ATOM 2450 C CA . LEU A 1 303 ? -18.972 -0.080 18.082 1.00 81.56 303 LEU A CA 1
ATOM 2451 C C . LEU A 1 303 ? -19.407 -0.746 16.782 1.00 81.56 303 LEU A C 1
ATOM 2453 O O . LEU A 1 303 ? -18.869 -1.783 16.385 1.00 81.56 303 LEU A O 1
ATOM 2457 N N . THR A 1 304 ? -20.400 -0.143 16.140 1.00 68.38 304 THR A N 1
ATOM 2458 C CA . THR A 1 304 ? -20.891 -0.549 14.827 1.00 68.38 304 THR A CA 1
ATOM 2459 C C . THR A 1 304 ? -20.777 0.636 13.872 1.00 68.38 304 THR A C 1
ATOM 2461 O O . THR A 1 304 ? -21.350 1.694 14.130 1.00 68.38 304 THR A O 1
ATOM 2464 N N . GLY A 1 305 ? -20.015 0.457 12.794 1.00 62.91 305 GLY A N 1
ATOM 2465 C CA . GLY A 1 305 ? -19.770 1.449 11.747 1.00 62.91 305 GLY A CA 1
ATOM 2466 C C . GLY A 1 305 ? -18.846 0.875 10.669 1.00 62.91 305 GLY A C 1
ATOM 2467 O O . GLY A 1 305 ? -18.228 -0.165 10.893 1.00 62.91 305 GLY A O 1
ATOM 2468 N N . GLY A 1 306 ? -18.754 1.540 9.513 1.00 52.59 306 GLY A N 1
ATOM 2469 C CA . GLY A 1 306 ? -18.046 1.034 8.322 1.00 52.59 306 GLY A CA 1
ATOM 2470 C C . GLY A 1 306 ? -16.530 0.850 8.466 1.00 52.59 306 GLY A C 1
ATOM 2471 O O . GLY A 1 306 ? -15.905 0.326 7.559 1.00 52.59 306 GLY A O 1
ATOM 2472 N N . CYS A 1 307 ? -15.945 1.260 9.593 1.00 51.56 307 CYS A N 1
ATOM 2473 C CA . CYS A 1 307 ? -14.494 1.368 9.756 1.00 51.56 307 CYS A CA 1
ATOM 2474 C C . CYS A 1 307 ? -13.913 0.352 10.761 1.00 51.56 307 CYS A C 1
ATOM 2476 O O . CYS A 1 307 ? -12.705 0.170 10.786 1.00 51.56 307 CYS A O 1
ATOM 2478 N N . ALA A 1 308 ? -14.742 -0.284 11.610 1.00 55.88 308 ALA A N 1
ATOM 2479 C CA . ALA A 1 308 ? -14.338 -1.376 12.513 1.00 55.88 308 ALA A CA 1
ATOM 2480 C C . ALA A 1 308 ? -15.528 -1.951 13.311 1.00 55.88 308 ALA A C 1
ATOM 2482 O O . ALA A 1 308 ? -16.476 -1.236 13.653 1.00 55.88 308 ALA A O 1
ATOM 2483 N N . ARG A 1 309 ? -15.419 -3.223 13.728 1.00 67.50 309 ARG A N 1
ATOM 2484 C CA . ARG A 1 309 ? -16.215 -3.810 14.823 1.00 67.50 309 ARG A CA 1
ATOM 2485 C C . ARG A 1 309 ? -15.333 -3.965 16.060 1.00 67.50 309 ARG A C 1
ATOM 2487 O O . ARG A 1 309 ? -14.481 -4.841 16.101 1.00 67.50 309 ARG A O 1
ATOM 2494 N N . VAL A 1 310 ? -15.576 -3.157 17.090 1.00 75.38 310 VAL A N 1
ATOM 2495 C CA . VAL A 1 310 ? -14.857 -3.244 18.375 1.00 75.38 310 VAL A CA 1
ATOM 2496 C C . VAL A 1 310 ? -15.850 -3.522 19.491 1.00 75.38 310 VAL A C 1
ATOM 2498 O O . VAL A 1 310 ? -16.873 -2.845 19.578 1.00 75.38 310 VAL A O 1
ATOM 2501 N N . ARG A 1 311 ? -15.554 -4.495 20.357 1.00 82.62 311 ARG A N 1
ATOM 2502 C CA . ARG A 1 311 ? -16.349 -4.811 21.552 1.00 82.62 311 ARG A CA 1
ATOM 2503 C C . ARG A 1 311 ? -15.595 -4.414 22.816 1.00 82.62 311 ARG A C 1
ATOM 2505 O O . ARG A 1 311 ? -14.387 -4.605 22.898 1.00 82.62 311 ARG A O 1
ATOM 2512 N N . SER A 1 312 ? -16.308 -3.883 23.803 1.00 87.25 312 SER A N 1
ATOM 2513 C CA . SER A 1 312 ? -15.787 -3.765 25.163 1.00 87.25 312 SER A CA 1
ATOM 2514 C C . SER A 1 312 ? -15.748 -5.138 25.836 1.00 87.25 312 SER A C 1
ATOM 2516 O O . SER A 1 312 ? -16.474 -6.056 25.441 1.00 87.25 312 SER A O 1
ATOM 2518 N N . GLY A 1 313 ? -14.987 -5.247 26.927 1.00 85.69 313 GLY A N 1
ATOM 2519 C CA . GLY A 1 313 ? -15.169 -6.338 27.883 1.00 85.69 313 GLY A CA 1
ATOM 2520 C C . GLY A 1 313 ? -16.596 -6.368 28.450 1.00 85.69 313 GLY A C 1
ATOM 2521 O O . GLY A 1 313 ? -17.326 -5.369 28.396 1.00 85.69 313 GLY A O 1
ATOM 2522 N N . ALA A 1 314 ? -17.004 -7.526 28.974 1.00 88.12 314 ALA A N 1
ATOM 2523 C CA . ALA A 1 314 ? -18.267 -7.669 29.690 1.00 88.12 314 ALA A CA 1
ATOM 2524 C C . ALA A 1 314 ? -18.100 -7.208 31.146 1.00 88.12 314 ALA A C 1
ATOM 2526 O O . ALA A 1 314 ? -17.225 -7.689 31.861 1.00 88.12 314 ALA A O 1
ATOM 2527 N N . HIS A 1 315 ? -18.963 -6.302 31.595 1.00 92.00 315 HIS A N 1
ATOM 2528 C CA . HIS A 1 315 ? -18.969 -5.781 32.959 1.00 92.00 315 HIS A CA 1
ATOM 2529 C C . HIS A 1 315 ? -20.112 -6.412 33.742 1.00 92.00 315 HIS A C 1
ATOM 2531 O O . HIS A 1 315 ? -21.275 -6.160 33.429 1.00 92.00 315 HIS A O 1
ATOM 2537 N N . VAL A 1 316 ? -19.784 -7.222 34.749 1.00 91.81 316 VAL A N 1
ATOM 2538 C CA . VAL A 1 316 ? -20.762 -7.864 35.637 1.00 91.81 316 VAL A CA 1
ATOM 2539 C C . VAL A 1 316 ? -21.062 -6.946 36.821 1.00 91.81 316 VAL A C 1
ATOM 2541 O O . VAL A 1 316 ? -20.144 -6.414 37.438 1.00 91.81 316 VAL A O 1
ATOM 2544 N N . PHE A 1 317 ? -22.338 -6.762 37.150 1.00 91.44 317 PHE A N 1
ATOM 2545 C CA . PHE A 1 317 ? -22.782 -5.952 38.284 1.00 91.44 317 PHE A CA 1
ATOM 2546 C C . PHE A 1 317 ? -24.110 -6.471 38.846 1.00 91.44 317 PHE A C 1
ATOM 2548 O O . PHE A 1 317 ? -24.877 -7.133 38.148 1.00 91.44 317 PHE A O 1
ATOM 2555 N N . THR A 1 318 ? -24.402 -6.151 40.104 1.00 89.94 318 THR A N 1
ATOM 2556 C CA . THR A 1 318 ? -25.670 -6.501 40.760 1.00 89.94 318 THR A CA 1
ATOM 2557 C C . THR A 1 318 ? -26.465 -5.236 41.007 1.00 89.94 318 THR A C 1
ATOM 2559 O O . THR A 1 318 ? -25.951 -4.324 41.643 1.00 89.94 318 THR A O 1
ATOM 2562 N N . ARG A 1 319 ? -27.694 -5.162 40.498 1.00 87.31 319 ARG A N 1
ATOM 2563 C CA . ARG A 1 319 ? -28.633 -4.078 40.799 1.00 87.31 319 ARG A CA 1
ATOM 2564 C C . ARG A 1 319 ? -29.482 -4.521 41.984 1.00 87.31 319 ARG A C 1
ATOM 2566 O O . ARG A 1 319 ? -30.159 -5.547 41.885 1.00 87.31 319 ARG A O 1
ATOM 2573 N N . HIS A 1 320 ? -29.415 -3.758 43.070 1.00 81.44 320 HIS A N 1
ATOM 2574 C CA . HIS A 1 320 ? -30.191 -3.996 44.287 1.00 81.44 320 HIS A CA 1
ATOM 2575 C C . HIS A 1 320 ? -31.624 -3.474 44.144 1.00 81.44 320 HIS A C 1
ATOM 2577 O O . HIS A 1 320 ? -31.826 -2.401 43.525 1.00 81.44 320 HIS A O 1
#

Secondary structure (DSSP, 8-state):
-------TT---GGG---S-HHHHHHHHHHHHHHHHHHHHHTT-SEEEEEES-GGGGG-HHHHHHHHHHHHHH--SEEEEEEEHHHHHTT--GGGGSSSEEEE------SS-SS--HHHHHHHHHHTSHHHHHHHHHHHHT--EEEEE----SBTTTTTSTTS--TTSPB-HHHHHHHHHHHHHHHTT-TTEEEE--S---SSPPSS--SSS--TTSHHHHHHHHHHSPPEEEEEEEEETTEEEEEEEEE---S---EEEEEEEEEETTEEEEEE--EEE-BTTEEEEEEE--SEEEEEEEEEESTT--EEPPPEEEEE-